Protein AF-A0A1C6YZA4-F1 (afdb_monomer_lite)

Foldseek 3Di:
DLLLLLLLQLLCCVQVVHDRLLALVVLVVQLVVLVVVVDPDVLNCVSVVSNVLLVVLVVVVVVCCVVDPDDQPDPLRQLLVLLVVLLVLLVVLLVVSVVCVVVVVRDPGDDPSCVVSSSSSNNSLCSQCPVNQCLPHPHGLHPNCLVVLVVLLVVLQVQLVPPVDDPVSSVVSVVSNVVSVVSVVSSCVSNVQLVVQCVPQNSCSCVVSSVVSVVSSVVSVVVVVVVVVVVVVVVVD

Organism: Hafnia alvei (NCBI:txid569)

Structure (mmCIF, N/CA/C/O backbone):
data_AF-A0A1C6YZA4-F1
#
_entry.id   AF-A0A1C6YZA4-F1
#
loop_
_atom_site.group_PDB
_atom_site.id
_atom_site.type_symbol
_atom_site.label_atom_id
_atom_site.label_alt_id
_atom_site.label_comp_id
_atom_site.label_asym_id
_atom_site.label_entity_id
_atom_site.label_seq_id
_atom_site.pdbx_PDB_ins_code
_atom_site.Cartn_x
_atom_site.Cartn_y
_atom_site.Cartn_z
_atom_site.occupancy
_atom_site.B_iso_or_equiv
_atom_site.auth_seq_id
_atom_site.auth_comp_id
_atom_site.auth_asym_id
_atom_site.auth_atom_id
_atom_site.pdbx_PDB_model_num
ATOM 1 N N . MET A 1 1 ? -9.331 -1.593 4.946 1.00 81.00 1 MET A N 1
ATOM 2 C CA . MET A 1 1 ? -7.935 -1.173 4.687 1.00 81.00 1 MET A CA 1
ATOM 3 C C . MET A 1 1 ? -7.051 -2.335 4.247 1.00 81.00 1 MET A C 1
ATOM 5 O O . MET A 1 1 ? -6.436 -2.213 3.202 1.00 81.00 1 MET A O 1
ATOM 9 N N . SER A 1 2 ? -7.030 -3.488 4.929 1.00 86.00 2 SER A N 1
ATOM 10 C CA . SER A 1 2 ? -6.160 -4.613 4.522 1.00 86.00 2 SER A CA 1
ATOM 11 C C . SER A 1 2 ? -6.430 -5.175 3.116 1.00 86.00 2 SER A C 1
ATOM 13 O O . SER A 1 2 ? -5.480 -5.526 2.428 1.00 86.00 2 SER A O 1
ATOM 15 N N . PHE A 1 3 ? -7.685 -5.171 2.645 1.00 90.94 3 PHE A N 1
ATOM 16 C CA . PHE A 1 3 ? -8.031 -5.487 1.246 1.00 90.94 3 PHE A CA 1
ATOM 17 C C . PHE A 1 3 ? -7.283 -4.608 0.234 1.00 90.94 3 PHE A C 1
ATOM 19 O O . PHE A 1 3 ? -6.730 -5.104 -0.743 1.00 90.94 3 PHE A O 1
ATOM 26 N N . ILE A 1 4 ? -7.236 -3.299 0.501 1.00 91.75 4 ILE A N 1
ATOM 27 C CA . ILE A 1 4 ? -6.569 -2.308 -0.351 1.00 91.75 4 ILE A CA 1
ATOM 28 C C . ILE A 1 4 ? -5.068 -2.587 -0.400 1.00 91.75 4 ILE A C 1
ATOM 30 O O . ILE A 1 4 ? -4.466 -2.602 -1.470 1.00 91.75 4 ILE A O 1
ATOM 34 N N . GLY A 1 5 ? -4.487 -2.869 0.765 1.00 90.06 5 GLY A N 1
ATOM 35 C CA . GLY A 1 5 ? -3.092 -3.253 0.874 1.00 90.06 5 GLY A CA 1
ATOM 36 C C . GLY A 1 5 ? -2.760 -4.545 0.123 1.00 90.06 5 GLY A C 1
ATOM 37 O O . GLY A 1 5 ? -1.783 -4.575 -0.613 1.00 90.06 5 GLY A O 1
ATOM 38 N N . GLY A 1 6 ? -3.597 -5.583 0.228 1.00 91.31 6 GLY A N 1
ATOM 39 C CA . GLY A 1 6 ? -3.410 -6.836 -0.514 1.00 91.31 6 GLY A CA 1
ATOM 40 C C . GLY A 1 6 ? -3.407 -6.642 -2.031 1.00 91.31 6 GLY A C 1
ATOM 41 O O . GLY A 1 6 ? -2.550 -7.194 -2.718 1.00 91.31 6 GLY A O 1
ATOM 42 N N . GLY A 1 7 ? -4.316 -5.809 -2.550 1.00 94.44 7 GLY A N 1
ATOM 43 C CA . GLY A 1 7 ? -4.357 -5.471 -3.976 1.00 94.44 7 GLY A CA 1
ATOM 44 C C . GLY A 1 7 ? -3.118 -4.705 -4.454 1.00 94.44 7 GLY A C 1
ATOM 45 O O . GLY A 1 7 ? -2.549 -5.034 -5.493 1.00 94.44 7 GLY A O 1
ATOM 46 N N . MET A 1 8 ? -2.647 -3.727 -3.677 1.00 94.12 8 MET A N 1
ATOM 47 C CA . MET A 1 8 ? -1.445 -2.961 -4.030 1.00 94.12 8 MET A CA 1
ATOM 48 C C . MET A 1 8 ? -0.169 -3.797 -3.998 1.00 94.12 8 MET A C 1
ATOM 50 O O . MET A 1 8 ? 0.660 -3.684 -4.901 1.00 94.12 8 MET A O 1
ATOM 54 N N . GLU A 1 9 ? -0.013 -4.653 -2.990 1.00 92.62 9 GLU A N 1
ATOM 55 C CA . GLU A 1 9 ? 1.170 -5.507 -2.855 1.00 92.62 9 GLU A CA 1
ATOM 56 C C . GLU A 1 9 ? 1.268 -6.503 -4.005 1.00 92.62 9 GLU A C 1
ATOM 58 O O . GLU A 1 9 ? 2.341 -6.662 -4.577 1.00 92.62 9 GLU A O 1
ATOM 63 N N . ILE A 1 10 ? 0.158 -7.142 -4.395 1.00 94.31 10 ILE A N 1
ATOM 64 C CA . ILE A 1 10 ? 0.208 -8.171 -5.439 1.00 94.31 10 ILE A CA 1
ATOM 65 C C . ILE A 1 10 ? 0.479 -7.584 -6.829 1.00 94.31 10 ILE A C 1
ATOM 67 O O . ILE A 1 10 ? 1.183 -8.199 -7.629 1.00 94.31 10 ILE A O 1
ATOM 71 N N . ILE A 1 11 ? -0.033 -6.382 -7.110 1.00 95.75 11 ILE A N 1
ATOM 72 C CA . ILE A 1 11 ? 0.232 -5.674 -8.369 1.00 95.75 11 ILE A CA 1
ATOM 73 C C . ILE A 1 11 ? 1.671 -5.194 -8.427 1.00 95.75 11 ILE A C 1
ATOM 75 O O . ILE A 1 11 ? 2.332 -5.379 -9.446 1.00 95.75 11 ILE A O 1
ATOM 79 N N . SER A 1 12 ? 2.181 -4.663 -7.318 1.00 93.81 12 SER A N 1
ATOM 80 C CA . SER A 1 12 ? 3.588 -4.277 -7.217 1.00 93.81 12 SER A CA 1
ATOM 81 C C . SER A 1 12 ? 4.501 -5.493 -7.353 1.00 93.81 12 SER A C 1
ATOM 83 O O . SER A 1 12 ? 5.452 -5.465 -8.123 1.00 93.81 12 SER A O 1
ATOM 85 N N . PHE A 1 13 ? 4.159 -6.613 -6.718 1.00 93.19 13 PHE A N 1
ATOM 86 C CA . PHE A 1 13 ? 4.917 -7.850 -6.858 1.00 93.19 13 PHE A CA 1
ATOM 87 C C . PHE A 1 13 ? 4.943 -8.353 -8.307 1.00 93.19 13 PHE A C 1
ATOM 89 O O . PHE A 1 13 ? 5.997 -8.750 -8.801 1.00 93.19 13 PHE A O 1
ATOM 96 N N . LYS A 1 14 ? 3.795 -8.323 -8.995 1.00 94.19 14 LYS A N 1
ATOM 97 C CA . LYS A 1 14 ? 3.672 -8.819 -10.371 1.00 94.19 14 LYS A CA 1
ATOM 98 C C . LYS A 1 14 ? 4.371 -7.925 -11.394 1.00 94.19 14 LYS A C 1
ATOM 100 O O . LYS A 1 14 ? 5.048 -8.454 -12.267 1.00 94.19 14 LYS A O 1
ATOM 105 N N . TYR A 1 15 ? 4.190 -6.609 -11.308 1.00 93.94 15 TYR A N 1
ATOM 106 C CA . TYR A 1 15 ? 4.602 -5.678 -12.366 1.00 93.94 15 TYR A CA 1
ATOM 107 C C . TYR A 1 15 ? 5.809 -4.806 -12.010 1.00 93.94 15 TYR A C 1
ATOM 109 O O . TYR A 1 15 ? 6.362 -4.159 -12.892 1.00 93.94 15 TYR A O 1
ATOM 117 N N . LEU A 1 16 ? 6.240 -4.783 -10.747 1.00 94.00 16 LEU A N 1
ATOM 118 C CA . LEU A 1 16 ? 7.400 -4.017 -10.279 1.00 94.00 16 LEU A CA 1
ATOM 119 C C . LEU A 1 16 ? 8.485 -4.962 -9.748 1.00 94.00 16 LEU A C 1
ATOM 121 O O . LEU A 1 16 ? 9.010 -4.775 -8.657 1.00 94.00 16 LEU A O 1
ATOM 125 N N . TYR A 1 17 ? 8.813 -6.003 -10.519 1.00 92.06 17 TYR A N 1
ATOM 126 C CA . TYR A 1 17 ? 9.985 -6.859 -10.281 1.00 92.06 17 TYR A CA 1
ATOM 127 C C . TYR A 1 17 ? 10.029 -7.473 -8.875 1.00 92.06 17 TYR A C 1
ATOM 129 O O . TYR A 1 17 ? 11.040 -7.405 -8.182 1.00 92.06 17 TYR A O 1
ATOM 137 N N . LYS A 1 18 ? 8.912 -8.064 -8.426 1.00 89.69 18 LYS A N 1
ATOM 138 C CA . LYS A 1 18 ? 8.774 -8.674 -7.089 1.00 89.69 18 LYS A CA 1
ATOM 139 C C . LYS A 1 18 ? 8.920 -7.679 -5.927 1.00 89.69 18 LYS A C 1
ATOM 141 O O . LYS A 1 18 ? 9.065 -8.099 -4.777 1.00 89.69 18 LYS A O 1
ATOM 146 N N . ALA A 1 19 ? 8.836 -6.371 -6.186 1.00 88.88 19 ALA A N 1
ATOM 147 C CA . ALA A 1 19 ? 8.824 -5.359 -5.140 1.00 88.88 19 ALA A CA 1
ATOM 148 C C . ALA A 1 19 ? 7.553 -5.461 -4.292 1.00 88.88 19 ALA A C 1
ATOM 150 O O . ALA A 1 19 ? 6.443 -5.158 -4.735 1.00 88.88 19 ALA A O 1
ATOM 151 N N . LEU A 1 20 ? 7.738 -5.836 -3.030 1.00 88.25 20 LEU A N 1
ATOM 152 C CA . LEU A 1 20 ? 6.700 -5.777 -2.006 1.00 88.25 20 LEU A CA 1
ATOM 153 C C . LEU A 1 20 ? 6.767 -4.417 -1.313 1.00 88.25 20 LEU A C 1
ATOM 155 O O . LEU A 1 20 ? 7.438 -4.254 -0.295 1.00 88.25 20 LEU A O 1
ATOM 159 N N . ILE A 1 21 ? 6.148 -3.405 -1.912 1.00 86.62 21 ILE A N 1
ATOM 160 C CA . ILE A 1 21 ? 6.316 -1.991 -1.538 1.00 86.62 21 ILE A CA 1
ATOM 161 C C . ILE A 1 21 ? 5.827 -1.630 -0.123 1.00 86.62 21 ILE A C 1
ATOM 163 O O . ILE A 1 21 ? 6.147 -0.551 0.363 1.00 86.62 21 ILE A O 1
ATOM 167 N N . GLY A 1 22 ? 5.094 -2.495 0.580 1.00 82.06 22 GLY A N 1
ATOM 168 C CA . GLY A 1 22 ? 4.811 -2.328 2.013 1.00 82.06 22 GLY A CA 1
ATOM 169 C C . GLY A 1 22 ? 5.587 -3.274 2.935 1.00 82.06 22 GLY A C 1
ATOM 170 O O . GLY A 1 22 ? 5.435 -3.162 4.154 1.00 82.06 22 GLY A O 1
ATOM 171 N N . TYR A 1 23 ? 6.456 -4.144 2.401 1.00 84.69 23 TYR A N 1
ATOM 172 C CA . TYR A 1 23 ? 7.292 -5.085 3.161 1.00 84.69 23 TYR A CA 1
ATOM 173 C C . TYR A 1 23 ? 8.790 -4.811 2.956 1.00 84.69 23 TYR A C 1
ATOM 175 O O . TYR A 1 23 ? 9.484 -5.462 2.171 1.00 84.69 23 TYR A O 1
ATOM 183 N N . MET A 1 24 ? 9.326 -3.853 3.718 1.00 86.88 24 MET A N 1
ATOM 184 C CA . MET A 1 24 ? 10.734 -3.438 3.605 1.00 86.88 24 MET A CA 1
ATOM 185 C C . MET A 1 24 ? 11.728 -4.569 3.895 1.00 86.88 24 MET A C 1
ATOM 187 O O . MET A 1 24 ? 12.751 -4.663 3.225 1.00 86.88 24 MET A O 1
ATOM 191 N N . THR A 1 25 ? 11.418 -5.475 4.827 1.00 84.69 25 THR A N 1
ATOM 192 C CA . THR A 1 25 ? 12.279 -6.630 5.135 1.00 84.69 25 THR A CA 1
ATOM 193 C C . THR A 1 25 ? 12.442 -7.566 3.938 1.00 84.69 25 THR A C 1
ATOM 195 O O . THR A 1 25 ? 13.547 -8.037 3.688 1.00 84.69 25 THR A O 1
ATOM 198 N N . SER A 1 26 ? 11.381 -7.809 3.164 1.00 86.12 26 SER A N 1
ATOM 199 C CA . SER A 1 26 ? 11.469 -8.638 1.957 1.00 86.12 26 SER A CA 1
ATOM 200 C C . SER A 1 26 ? 12.346 -7.978 0.895 1.00 86.12 26 SER A C 1
ATOM 202 O O . SER A 1 26 ? 13.224 -8.636 0.347 1.00 86.12 26 SER A O 1
ATOM 204 N N . ASN A 1 27 ? 12.181 -6.669 0.666 1.00 88.94 27 ASN A N 1
ATOM 205 C CA . ASN A 1 27 ? 13.069 -5.921 -0.232 1.00 88.94 27 ASN A CA 1
ATOM 206 C C . ASN A 1 27 ? 14.526 -5.954 0.252 1.00 88.94 27 ASN A C 1
ATOM 208 O O . ASN A 1 27 ? 15.437 -6.077 -0.557 1.00 88.94 27 ASN A O 1
ATOM 212 N N . MET A 1 28 ? 14.764 -5.914 1.564 1.00 88.88 28 MET A N 1
ATOM 213 C CA . MET A 1 28 ? 16.118 -6.004 2.114 1.00 88.88 28 MET A CA 1
ATOM 214 C C . MET A 1 28 ? 16.764 -7.351 1.791 1.00 88.88 28 MET A C 1
ATOM 216 O O . MET A 1 28 ? 17.903 -7.380 1.336 1.00 88.88 28 MET A O 1
ATOM 220 N N . ILE A 1 29 ? 16.032 -8.453 1.977 1.00 88.00 29 ILE A N 1
ATOM 221 C CA . ILE A 1 29 ? 16.523 -9.800 1.659 1.00 88.00 29 ILE A CA 1
ATOM 222 C C . ILE A 1 29 ? 16.799 -9.930 0.158 1.00 88.00 29 ILE A C 1
ATOM 224 O O . ILE A 1 29 ? 17.871 -10.404 -0.210 1.00 88.00 29 ILE A O 1
ATOM 228 N N . PHE A 1 30 ? 15.883 -9.470 -0.704 1.00 86.75 30 PHE A N 1
ATOM 229 C CA . PHE A 1 30 ? 16.104 -9.492 -2.153 1.00 86.75 30 PHE A CA 1
ATOM 230 C C . PHE A 1 30 ? 17.333 -8.671 -2.556 1.00 86.75 30 PHE A C 1
ATOM 232 O O . PHE A 1 30 ? 18.168 -9.169 -3.300 1.00 86.75 30 PHE A O 1
ATOM 239 N N . GLY A 1 31 ? 17.492 -7.462 -2.009 1.00 86.19 31 GLY A N 1
ATOM 240 C CA . GLY A 1 31 ? 18.648 -6.612 -2.291 1.00 86.19 31 GLY A CA 1
ATOM 241 C C . GLY A 1 31 ? 19.976 -7.218 -1.827 1.00 86.19 31 GLY A C 1
ATOM 242 O O . GLY A 1 31 ? 20.944 -7.208 -2.579 1.00 86.19 31 GLY A O 1
ATOM 243 N N . ILE A 1 32 ? 20.028 -7.796 -0.620 1.00 87.69 32 ILE A N 1
ATOM 244 C CA . ILE A 1 32 ? 21.237 -8.477 -0.124 1.00 87.69 32 ILE A CA 1
ATOM 245 C C . ILE A 1 32 ? 21.579 -9.676 -1.008 1.00 87.69 32 ILE A C 1
ATOM 247 O O . ILE A 1 32 ? 22.745 -9.848 -1.355 1.00 87.69 32 ILE A O 1
ATOM 251 N N . ASN A 1 33 ? 20.584 -10.482 -1.390 1.00 86.94 33 ASN A N 1
ATOM 252 C CA . ASN A 1 33 ? 20.815 -11.648 -2.237 1.00 86.94 33 ASN A CA 1
ATOM 253 C C . ASN A 1 33 ? 21.365 -11.246 -3.613 1.00 86.94 33 ASN A C 1
ATOM 255 O O . ASN A 1 33 ? 22.377 -11.792 -4.038 1.00 86.94 33 ASN A O 1
ATOM 259 N N . SER A 1 34 ? 20.770 -10.240 -4.263 1.00 85.75 34 SER A N 1
ATOM 260 C CA . SER A 1 34 ? 21.268 -9.742 -5.552 1.00 85.75 34 SER A CA 1
ATOM 261 C C . SER A 1 34 ? 22.695 -9.188 -5.468 1.00 85.75 34 SER A C 1
ATOM 263 O O . SER A 1 34 ? 23.485 -9.400 -6.380 1.00 85.75 34 SER A O 1
ATOM 265 N N . LEU A 1 35 ? 23.055 -8.507 -4.373 1.00 85.94 35 LEU A N 1
ATOM 266 C CA . LEU A 1 35 ? 24.425 -8.019 -4.168 1.00 85.94 35 LEU A CA 1
ATOM 267 C C . LEU A 1 35 ? 25.420 -9.157 -3.895 1.00 85.94 35 LEU A C 1
ATOM 269 O O . LEU A 1 35 ? 26.572 -9.078 -4.316 1.00 85.94 35 LEU A O 1
ATOM 273 N N . ALA A 1 36 ? 24.990 -10.210 -3.196 1.00 86.25 36 ALA A N 1
ATOM 274 C CA . ALA A 1 36 ? 25.826 -11.371 -2.898 1.00 86.25 36 ALA A CA 1
ATOM 275 C C . ALA A 1 36 ? 26.145 -12.209 -4.149 1.00 86.25 36 ALA A C 1
ATOM 277 O O . ALA A 1 36 ? 27.204 -12.829 -4.206 1.00 86.25 36 ALA A O 1
ATOM 278 N N . GLU A 1 37 ? 25.269 -12.193 -5.157 1.00 83.44 37 GLU A N 1
ATOM 279 C CA . GLU A 1 37 ? 25.478 -12.856 -6.453 1.00 83.44 37 GLU A CA 1
ATOM 280 C C . GLU A 1 37 ? 26.521 -12.142 -7.341 1.00 83.44 37 GLU A C 1
ATOM 282 O O . GLU A 1 37 ? 26.927 -12.681 -8.368 1.00 83.44 37 GLU A O 1
ATOM 287 N N . GLY A 1 38 ? 27.025 -10.972 -6.925 1.00 71.25 38 GLY A N 1
ATOM 288 C CA . GLY A 1 38 ? 28.151 -10.286 -7.568 1.00 71.25 38 GLY A CA 1
ATOM 289 C C . GLY A 1 38 ? 27.784 -9.424 -8.779 1.00 71.25 38 GLY A C 1
ATOM 290 O O . GLY A 1 38 ? 28.667 -8.789 -9.358 1.00 71.25 38 GLY A O 1
ATOM 291 N N . ASP A 1 39 ? 26.502 -9.345 -9.136 1.00 66.94 39 ASP A N 1
ATOM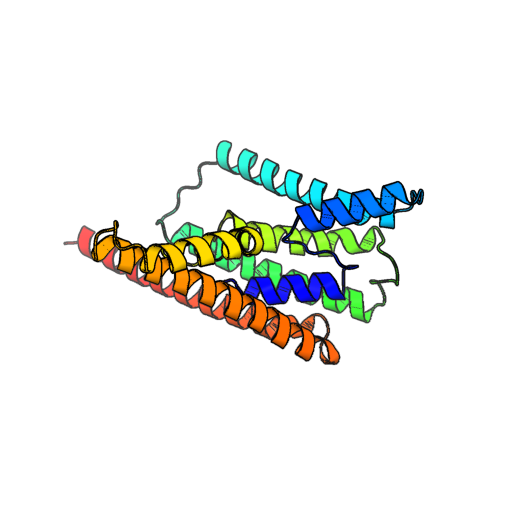 292 C CA . ASP A 1 39 ? 26.013 -8.403 -10.138 1.00 66.94 39 ASP A CA 1
ATOM 293 C C . ASP A 1 39 ? 25.848 -7.012 -9.510 1.00 66.94 39 ASP A C 1
ATOM 295 O O . ASP A 1 39 ? 25.128 -6.836 -8.530 1.00 66.94 39 ASP A O 1
ATOM 299 N N . PHE A 1 40 ? 26.483 -5.990 -10.090 1.00 79.75 40 PHE A N 1
ATOM 300 C CA . PHE A 1 40 ? 26.405 -4.589 -9.635 1.00 79.75 40 PHE A CA 1
ATOM 301 C C . PHE A 1 40 ? 25.602 -3.697 -10.596 1.00 79.75 40 PHE A C 1
ATOM 303 O O . PHE A 1 40 ? 25.856 -2.499 -10.726 1.00 79.75 40 PHE A O 1
ATOM 310 N N . ASN A 1 41 ? 24.634 -4.278 -11.303 1.00 81.19 41 ASN A N 1
ATOM 311 C CA . ASN A 1 41 ? 23.725 -3.535 -12.175 1.00 81.19 41 ASN A CA 1
ATOM 312 C C . ASN A 1 41 ? 22.586 -2.871 -11.363 1.00 81.19 41 ASN A C 1
ATOM 314 O O . ASN A 1 41 ? 22.443 -3.081 -10.157 1.00 81.19 41 ASN A O 1
ATOM 318 N N . PHE A 1 42 ? 21.754 -2.046 -12.012 1.00 84.44 42 PHE A N 1
ATOM 319 C CA . PHE A 1 42 ? 20.649 -1.355 -11.327 1.00 84.44 42 PHE A CA 1
ATOM 320 C C . PHE A 1 42 ? 19.671 -2.324 -10.643 1.00 84.44 42 PHE A C 1
ATOM 322 O O . PHE A 1 42 ? 19.147 -2.002 -9.578 1.00 84.44 42 PHE A O 1
ATOM 329 N N . SER A 1 43 ? 19.461 -3.518 -11.205 1.00 82.69 43 SER A N 1
ATOM 330 C CA . SER A 1 43 ? 18.592 -4.540 -10.614 1.00 82.69 43 SER A CA 1
ATOM 331 C C . SER A 1 43 ? 19.056 -4.969 -9.228 1.00 82.69 43 SER A C 1
ATOM 333 O O . SER A 1 43 ? 18.224 -5.166 -8.343 1.00 82.69 43 SER A O 1
ATOM 335 N N . SER A 1 44 ? 20.365 -5.012 -8.995 1.00 81.50 44 SER A N 1
ATOM 336 C CA . SER A 1 44 ? 20.925 -5.363 -7.689 1.00 81.50 44 SER A CA 1
ATOM 337 C C . SER A 1 44 ? 20.697 -4.296 -6.623 1.00 81.50 44 SER A C 1
ATOM 339 O O . SER A 1 44 ? 20.503 -4.608 -5.449 1.00 81.50 44 SER A O 1
ATOM 341 N N . PHE A 1 45 ? 20.653 -3.024 -7.024 1.00 88.88 45 PHE A N 1
ATOM 342 C CA . PHE A 1 45 ? 20.388 -1.910 -6.112 1.00 88.88 45 PHE A CA 1
ATOM 343 C C . PHE A 1 45 ? 18.907 -1.543 -6.007 1.00 88.88 45 PHE A C 1
ATOM 345 O O . PHE A 1 45 ? 18.527 -0.843 -5.069 1.00 88.88 45 PHE A O 1
ATOM 352 N N . TYR A 1 46 ? 18.064 -2.016 -6.925 1.00 92.62 46 TYR A N 1
ATOM 353 C CA . TYR A 1 46 ? 16.650 -1.656 -7.027 1.00 92.62 46 TYR A CA 1
ATOM 354 C C . TYR A 1 46 ? 15.896 -1.824 -5.700 1.00 92.62 46 TYR A C 1
ATOM 356 O O . TYR A 1 46 ? 15.305 -0.870 -5.187 1.00 92.62 46 TYR A O 1
ATOM 364 N N . HIS A 1 47 ? 15.975 -3.007 -5.086 1.00 92.81 47 HIS A N 1
ATOM 365 C CA . HIS A 1 47 ? 15.289 -3.268 -3.820 1.00 92.81 47 HIS A CA 1
ATOM 366 C C . HIS A 1 47 ? 15.889 -2.497 -2.636 1.00 92.81 47 HIS A C 1
ATOM 368 O O . HIS A 1 47 ? 15.161 -2.122 -1.717 1.00 92.81 47 HIS A O 1
ATOM 374 N N . ILE A 1 48 ? 17.191 -2.199 -2.659 1.00 91.69 48 ILE A N 1
ATOM 375 C CA . ILE A 1 48 ? 17.8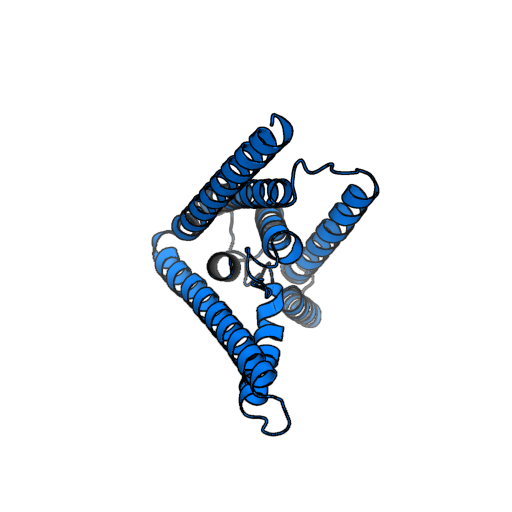24 -1.344 -1.645 1.00 91.69 48 ILE A CA 1
ATOM 376 C C . ILE A 1 48 ? 17.339 0.101 -1.789 1.00 91.69 48 ILE A C 1
ATOM 378 O O . ILE A 1 48 ? 17.006 0.748 -0.796 1.00 91.69 48 ILE A O 1
ATOM 382 N N . LEU A 1 49 ? 17.221 0.598 -3.020 1.00 92.88 49 LEU A N 1
ATOM 383 C CA . LEU A 1 49 ? 16.745 1.948 -3.300 1.00 92.88 49 LEU A CA 1
ATOM 384 C C . LEU A 1 49 ? 15.294 2.147 -2.841 1.00 92.88 49 LEU A C 1
ATOM 386 O O . LEU A 1 49 ? 14.973 3.201 -2.296 1.00 92.88 49 LEU A O 1
ATOM 390 N N . ILE A 1 50 ? 14.442 1.123 -2.970 1.00 94.31 50 ILE A N 1
ATOM 391 C CA . ILE A 1 50 ? 13.087 1.111 -2.390 1.00 94.31 50 ILE A CA 1
ATOM 392 C C . ILE A 1 50 ? 13.125 1.414 -0.887 1.00 94.31 50 ILE A C 1
ATOM 394 O O . ILE A 1 50 ? 12.374 2.264 -0.407 1.00 94.31 50 ILE A O 1
ATOM 398 N N . ILE A 1 51 ? 14.022 0.754 -0.150 1.00 92.69 51 ILE A N 1
ATOM 399 C CA . ILE A 1 51 ? 14.167 0.938 1.301 1.00 92.69 51 ILE A CA 1
ATOM 400 C C . ILE A 1 51 ? 14.676 2.344 1.610 1.00 92.69 51 ILE A C 1
ATOM 402 O O . ILE A 1 51 ? 14.157 3.000 2.511 1.00 92.69 51 ILE A O 1
ATOM 406 N N . VAL A 1 52 ? 15.664 2.832 0.856 1.00 94.00 52 VAL A N 1
ATOM 407 C CA . VAL A 1 52 ? 16.194 4.193 1.024 1.00 94.00 52 VAL A CA 1
ATOM 408 C C . VAL A 1 52 ? 15.088 5.228 0.827 1.00 94.00 52 VAL A C 1
ATOM 410 O O . VAL A 1 52 ? 14.897 6.080 1.692 1.00 94.00 52 VAL A O 1
ATOM 413 N N . ILE A 1 53 ? 14.304 5.122 -0.249 1.00 94.38 53 ILE A N 1
ATOM 414 C CA . ILE A 1 53 ? 13.170 6.021 -0.504 1.00 94.38 53 ILE A CA 1
ATOM 415 C C . ILE A 1 53 ? 12.151 5.932 0.631 1.00 94.38 53 ILE A C 1
ATOM 417 O O . ILE A 1 53 ? 11.692 6.960 1.125 1.00 94.38 53 ILE A O 1
ATOM 421 N N . TRP A 1 54 ? 11.834 4.726 1.100 1.00 92.88 54 TRP A N 1
ATOM 422 C CA . TRP A 1 54 ? 10.924 4.536 2.225 1.00 92.88 54 TRP A CA 1
ATOM 423 C C . TRP A 1 54 ? 11.402 5.231 3.508 1.00 92.88 54 TRP A C 1
ATOM 425 O O . TRP A 1 54 ? 10.621 5.912 4.179 1.00 92.88 54 TRP A O 1
ATOM 435 N N . MET A 1 55 ? 12.689 5.105 3.841 1.00 92.62 55 MET A N 1
ATOM 436 C CA . MET A 1 55 ? 13.288 5.791 4.990 1.00 92.62 55 MET A CA 1
ATOM 437 C C . MET A 1 55 ? 13.237 7.312 4.828 1.00 92.62 55 MET A C 1
ATOM 439 O O . MET A 1 55 ? 12.896 8.011 5.782 1.00 92.62 55 MET A O 1
ATOM 443 N N . LEU A 1 56 ? 13.515 7.824 3.625 1.00 94.81 56 LEU A N 1
ATOM 444 C CA . LEU A 1 56 ? 13.430 9.254 3.321 1.00 94.81 56 LEU A CA 1
ATOM 445 C C . LEU A 1 56 ? 11.998 9.784 3.454 1.00 94.81 56 LEU A C 1
ATOM 447 O O . LEU A 1 56 ? 11.809 10.863 4.013 1.00 94.81 56 LEU A O 1
ATOM 451 N N . LEU A 1 57 ? 10.988 9.024 3.016 1.00 93.00 57 LEU A N 1
ATOM 452 C CA . LEU A 1 57 ? 9.578 9.372 3.225 1.00 93.00 57 LEU A CA 1
ATOM 453 C C . LEU A 1 57 ? 9.242 9.455 4.720 1.00 93.00 57 LEU A C 1
ATOM 455 O O . LEU A 1 57 ? 8.632 10.430 5.162 1.00 93.00 57 LEU A O 1
ATOM 459 N N . GLY A 1 58 ? 9.683 8.469 5.508 1.00 89.94 58 GLY A N 1
ATOM 460 C CA . GLY A 1 58 ? 9.483 8.456 6.957 1.00 89.94 58 GLY A CA 1
ATOM 461 C C . GLY A 1 58 ? 10.152 9.634 7.669 1.00 89.94 58 GLY A C 1
ATOM 462 O O . GLY A 1 58 ? 9.506 10.325 8.459 1.00 89.94 58 GLY A O 1
ATOM 463 N N . ALA A 1 59 ? 11.424 9.895 7.361 1.00 90.81 59 ALA A N 1
ATOM 464 C CA . ALA A 1 59 ? 12.181 11.007 7.929 1.00 90.81 59 ALA A CA 1
ATOM 465 C C . ALA A 1 59 ? 11.597 12.365 7.511 1.00 90.81 59 ALA A C 1
ATOM 467 O O . ALA A 1 59 ? 11.378 13.232 8.357 1.00 90.81 59 ALA A O 1
ATOM 468 N N . GLY A 1 60 ? 11.285 12.532 6.223 1.00 91.25 60 GLY A N 1
ATOM 469 C CA . GLY A 1 60 ? 10.688 13.750 5.680 1.00 91.25 60 GLY A CA 1
ATOM 470 C C . GLY A 1 60 ? 9.343 14.071 6.325 1.00 91.25 60 GLY A C 1
ATOM 471 O O . GLY A 1 60 ? 9.128 15.205 6.753 1.00 91.25 60 GLY A O 1
ATOM 472 N N . HIS A 1 61 ? 8.469 13.071 6.481 1.00 89.75 61 HIS A N 1
ATOM 473 C CA . HIS A 1 61 ? 7.201 13.246 7.189 1.00 89.75 61 HIS A CA 1
ATOM 474 C C . HIS A 1 61 ? 7.414 13.713 8.636 1.00 89.75 61 HIS A C 1
ATOM 476 O O . HIS A 1 61 ? 6.778 14.683 9.047 1.00 89.75 61 HIS A O 1
ATOM 482 N N . GLN A 1 62 ? 8.338 13.100 9.386 1.00 85.75 62 GLN A N 1
ATOM 483 C CA . GLN A 1 62 ? 8.601 13.496 10.773 1.00 85.75 62 GLN A CA 1
ATOM 484 C C . GLN A 1 62 ? 9.173 14.918 10.877 1.00 85.75 62 GLN A C 1
ATOM 486 O O . GLN A 1 62 ? 8.770 15.682 11.753 1.00 85.75 62 GLN A O 1
ATOM 491 N N . ILE A 1 63 ? 10.081 15.298 9.974 1.00 89.38 63 ILE A N 1
ATOM 492 C CA . ILE A 1 63 ? 10.648 16.653 9.924 1.00 89.38 63 ILE A CA 1
ATOM 493 C C . ILE A 1 63 ? 9.544 17.684 9.663 1.00 89.38 63 ILE A C 1
ATOM 495 O O . ILE A 1 63 ? 9.482 18.707 10.346 1.00 89.38 63 ILE A O 1
ATOM 499 N N . ILE A 1 64 ? 8.651 17.409 8.707 1.00 87.69 64 ILE A N 1
ATOM 500 C CA . ILE A 1 64 ? 7.520 18.290 8.391 1.00 87.69 64 ILE A CA 1
ATOM 501 C C . ILE A 1 64 ? 6.567 18.380 9.585 1.00 87.69 64 ILE A C 1
ATOM 503 O O . ILE A 1 64 ? 6.204 19.487 9.974 1.00 87.69 64 ILE A O 1
ATOM 507 N N . ALA A 1 65 ? 6.207 17.252 10.199 1.00 84.06 65 ALA A N 1
ATOM 508 C CA . ALA A 1 65 ? 5.313 17.221 11.354 1.00 84.06 65 ALA A CA 1
ATOM 509 C C . ALA A 1 65 ? 5.879 17.992 12.560 1.00 84.06 65 ALA A C 1
ATOM 511 O O . ALA A 1 65 ? 5.135 18.678 13.252 1.00 84.06 65 ALA A O 1
ATOM 512 N N . ASN A 1 66 ? 7.196 17.934 12.782 1.00 83.31 66 ASN A N 1
ATOM 513 C CA . ASN A 1 66 ? 7.856 18.679 13.857 1.00 83.31 66 ASN A CA 1
ATOM 514 C C . ASN A 1 66 ? 7.936 20.188 13.570 1.00 83.31 66 ASN A C 1
ATOM 516 O O . ASN A 1 66 ? 7.917 20.994 14.497 1.00 83.31 66 ASN A O 1
ATOM 520 N N . LYS A 1 67 ? 8.070 20.580 12.295 1.00 88.31 67 LYS A N 1
ATOM 521 C CA . LYS A 1 67 ? 8.216 21.986 11.886 1.00 88.31 67 LYS A CA 1
ATOM 522 C C . LYS A 1 67 ? 6.874 22.700 11.722 1.00 88.31 67 LYS A C 1
ATOM 524 O O . LYS A 1 67 ? 6.796 23.908 11.936 1.00 88.31 67 LYS A O 1
ATOM 529 N N . TYR A 1 68 ? 5.832 21.975 11.325 1.00 82.25 68 TYR A N 1
ATOM 530 C CA . TYR A 1 68 ? 4.523 22.533 11.009 1.00 82.25 68 TYR A CA 1
ATOM 531 C C . TYR A 1 68 ? 3.447 21.953 11.928 1.00 82.25 68 TYR A C 1
ATOM 533 O O . TYR A 1 68 ? 3.079 20.786 11.823 1.00 82.25 68 TYR A O 1
ATOM 541 N N . ASN A 1 69 ? 2.866 22.806 12.775 1.00 70.81 69 ASN A N 1
ATOM 542 C CA . ASN A 1 69 ? 1.711 22.432 13.586 1.00 70.81 69 ASN A CA 1
ATOM 543 C C . ASN A 1 69 ? 0.444 22.383 12.722 1.00 70.81 69 ASN A C 1
ATOM 545 O O . ASN A 1 69 ? -0.171 23.412 12.418 1.00 70.81 69 ASN A O 1
ATOM 549 N N . PHE A 1 70 ? 0.027 21.175 12.340 1.00 71.12 70 PHE A N 1
ATOM 550 C CA . PHE A 1 70 ? -1.267 20.963 11.702 1.00 71.12 70 PHE A CA 1
ATOM 551 C C . PHE A 1 70 ? -2.396 21.067 12.735 1.00 71.12 70 PHE A C 1
ATOM 553 O O . PHE A 1 70 ? -2.600 20.177 13.560 1.00 71.12 70 PHE A O 1
ATOM 560 N N . HIS A 1 71 ? -3.171 22.148 12.664 1.00 68.00 71 HIS A N 1
ATOM 561 C CA . HIS A 1 71 ? -4.334 22.354 13.523 1.00 68.00 71 HIS A CA 1
ATOM 562 C C . HIS A 1 71 ? -5.559 21.667 12.911 1.00 68.00 71 HIS A C 1
ATOM 564 O O . HIS A 1 71 ? -6.320 22.252 12.133 1.00 68.00 71 HIS A O 1
ATOM 570 N N . ALA A 1 72 ? -5.742 20.387 13.229 1.00 64.38 72 ALA A N 1
ATOM 571 C CA . ALA A 1 72 ? -6.899 19.638 12.764 1.00 64.38 72 ALA A CA 1
ATOM 572 C C . ALA A 1 72 ? -8.195 20.225 13.352 1.00 64.38 72 ALA A C 1
ATOM 574 O O . ALA A 1 72 ? -8.364 20.292 14.564 1.00 64.38 72 ALA A O 1
ATOM 575 N N . LYS A 1 73 ? -9.162 20.574 12.491 1.00 66.06 73 LYS A N 1
ATOM 576 C CA . LYS A 1 73 ? -10.499 21.041 12.911 1.00 66.06 73 LYS A CA 1
ATOM 577 C C . LYS A 1 73 ? -11.282 20.001 13.733 1.00 66.06 73 LYS A C 1
ATOM 579 O O . LYS A 1 73 ? -12.250 20.350 14.393 1.00 66.06 73 LYS A O 1
ATOM 584 N N . SER A 1 74 ? -10.904 18.722 13.645 1.00 65.81 74 SER A N 1
ATOM 585 C CA . SER A 1 74 ? -11.378 17.620 14.496 1.00 65.81 74 SER A CA 1
ATOM 586 C C . SER A 1 74 ? -10.448 16.409 14.347 1.00 65.81 74 SER A C 1
ATOM 588 O O . SER A 1 74 ? -9.729 16.319 13.348 1.00 65.81 74 SER A O 1
ATOM 590 N N . ALA A 1 75 ? -10.532 15.435 15.258 1.00 66.69 75 ALA A N 1
ATOM 591 C CA . ALA A 1 75 ? -9.804 14.164 15.145 1.00 66.69 75 ALA A CA 1
ATOM 592 C C . ALA A 1 75 ? -10.083 13.424 13.815 1.00 66.69 75 ALA A C 1
ATOM 594 O O . ALA A 1 75 ? -9.184 12.820 13.237 1.00 66.69 75 ALA A O 1
ATOM 595 N N . MET A 1 76 ? -11.302 13.546 13.272 1.00 76.12 76 MET A N 1
ATOM 596 C CA . MET A 1 76 ? -11.692 12.931 11.994 1.00 76.12 76 MET A CA 1
ATOM 597 C C . MET A 1 76 ? -11.209 13.706 10.762 1.00 76.12 76 MET A C 1
ATOM 599 O O . MET A 1 76 ? -11.126 13.138 9.678 1.00 76.12 76 MET A O 1
ATOM 603 N N . HIS A 1 77 ? -10.871 14.991 10.904 1.00 79.38 77 HIS A N 1
ATOM 604 C CA . HIS A 1 77 ? -10.479 15.837 9.773 1.00 79.38 77 HIS A CA 1
ATOM 605 C C . HIS A 1 77 ? -9.131 15.404 9.183 1.00 79.38 77 HIS A C 1
ATOM 607 O O . HIS A 1 77 ? -9.013 15.251 7.971 1.00 79.38 77 HIS A O 1
ATOM 613 N N . GLY A 1 78 ? -8.134 15.145 10.037 1.00 82.62 78 GLY A N 1
ATOM 614 C CA . GLY A 1 78 ? -6.832 14.637 9.588 1.00 82.62 78 GLY A CA 1
ATOM 615 C C . GLY A 1 78 ? -6.948 13.262 8.925 1.00 82.62 78 GLY A C 1
ATOM 616 O O . GLY A 1 78 ? -6.354 13.023 7.876 1.00 82.62 78 GLY A O 1
ATOM 617 N N . TYR A 1 79 ? -7.793 12.391 9.483 1.00 85.88 79 TYR A N 1
ATOM 618 C CA . TYR A 1 79 ? -8.071 11.073 8.918 1.00 85.88 79 TYR A CA 1
ATOM 619 C C . TYR A 1 79 ? -8.746 11.156 7.537 1.00 85.88 79 TYR A C 1
ATOM 621 O O . TYR A 1 79 ? -8.322 10.483 6.599 1.00 85.88 79 TYR A O 1
ATOM 629 N N . ALA A 1 80 ? -9.745 12.031 7.375 1.00 88.25 80 ALA A N 1
ATOM 630 C CA . ALA A 1 80 ? -10.424 12.257 6.098 1.00 88.25 80 ALA A CA 1
ATOM 631 C C . ALA A 1 80 ? -9.471 12.785 5.011 1.00 88.25 80 ALA A C 1
ATOM 633 O O . ALA A 1 80 ? -9.527 12.339 3.861 1.00 88.25 80 ALA A O 1
ATOM 634 N N . I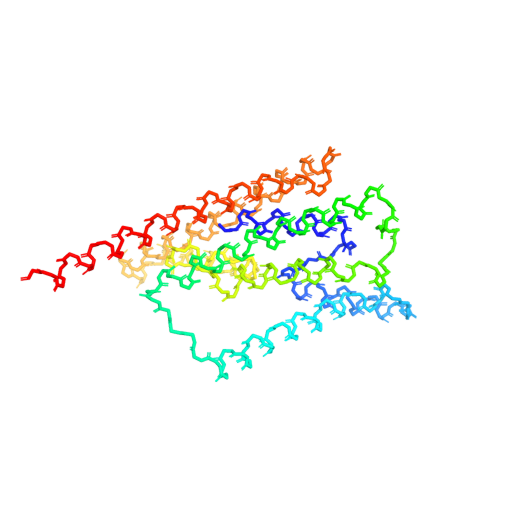LE A 1 81 ? -8.558 13.692 5.377 1.00 89.81 81 ILE A N 1
ATOM 635 C CA . ILE A 1 81 ? -7.516 14.192 4.472 1.00 89.81 81 ILE A CA 1
ATOM 636 C C . ILE A 1 81 ? -6.586 13.053 4.056 1.00 89.81 81 ILE A C 1
ATOM 638 O O . ILE A 1 81 ? -6.391 12.852 2.862 1.00 89.81 81 ILE A O 1
ATOM 642 N N . ALA A 1 82 ? -6.072 12.258 4.999 1.00 90.06 82 ALA A N 1
ATOM 643 C CA . ALA A 1 82 ? -5.187 11.134 4.684 1.00 90.06 82 ALA A CA 1
ATOM 644 C C . ALA A 1 82 ? -5.847 10.110 3.741 1.00 90.06 82 ALA A C 1
ATOM 646 O O . ALA A 1 82 ? -5.208 9.626 2.801 1.00 90.06 82 ALA A O 1
ATOM 647 N N . MET A 1 83 ? -7.135 9.818 3.954 1.00 92.00 83 MET A N 1
ATOM 648 C CA . MET A 1 83 ? -7.942 8.964 3.074 1.00 92.00 83 MET A CA 1
ATOM 649 C C . MET A 1 83 ? -8.067 9.565 1.669 1.00 92.00 83 MET A C 1
ATOM 651 O O . MET A 1 83 ? -7.804 8.877 0.687 1.00 92.00 83 MET A O 1
ATOM 655 N N . THR A 1 84 ? -8.376 10.861 1.572 1.00 94.62 84 THR A N 1
ATOM 656 C CA . THR A 1 84 ? -8.486 11.591 0.294 1.00 94.62 84 THR A CA 1
ATOM 657 C C . THR A 1 84 ? -7.165 11.587 -0.473 1.00 94.62 84 THR A C 1
ATOM 659 O O . THR A 1 84 ? -7.131 11.237 -1.653 1.00 94.62 84 THR A O 1
ATOM 662 N N . THR A 1 85 ? -6.063 11.901 0.209 1.00 94.56 85 THR A N 1
ATOM 663 C CA . THR A 1 85 ? -4.714 11.866 -0.362 1.00 94.56 85 THR A CA 1
ATOM 664 C C . THR A 1 85 ? -4.353 10.457 -0.831 1.00 94.56 85 THR A C 1
ATOM 666 O O . THR A 1 85 ? -3.857 10.297 -1.942 1.00 94.56 85 THR A O 1
ATOM 669 N N . SER A 1 86 ? -4.674 9.421 -0.046 1.00 94.56 86 SER A N 1
ATOM 670 C CA . SER A 1 86 ? -4.478 8.025 -0.465 1.00 94.56 86 SER A CA 1
ATOM 671 C C . SER A 1 86 ? -5.273 7.688 -1.725 1.00 94.56 86 SER A C 1
ATOM 673 O O . SER A 1 86 ? -4.736 7.052 -2.626 1.00 94.56 86 SER A O 1
ATOM 675 N N . THR A 1 87 ? -6.537 8.117 -1.813 1.00 96.44 87 THR A N 1
ATOM 676 C CA . THR A 1 87 ? -7.383 7.899 -2.997 1.00 96.44 87 THR A CA 1
ATOM 677 C C . THR A 1 87 ? -6.768 8.533 -4.243 1.00 96.44 87 THR A C 1
ATOM 679 O O . THR A 1 87 ? -6.694 7.886 -5.285 1.00 96.44 87 THR A O 1
ATOM 682 N N . PHE A 1 88 ? -6.288 9.773 -4.128 1.00 97.38 88 PHE A N 1
ATOM 683 C CA . PHE A 1 88 ? -5.637 10.478 -5.231 1.00 97.38 88 PHE A CA 1
ATOM 684 C C . PHE A 1 88 ? -4.331 9.800 -5.668 1.00 97.38 88 PHE A C 1
ATOM 686 O O . PHE A 1 88 ? -4.132 9.558 -6.856 1.00 97.38 88 PHE A O 1
ATOM 693 N N . ILE A 1 89 ? -3.464 9.438 -4.718 1.00 97.31 89 ILE A N 1
ATOM 694 C CA . ILE A 1 89 ? -2.187 8.771 -5.015 1.00 97.31 89 ILE A CA 1
ATOM 695 C C . ILE A 1 89 ? -2.421 7.402 -5.659 1.00 97.31 89 ILE A C 1
ATOM 697 O O . ILE A 1 89 ? -1.727 7.058 -6.611 1.00 97.31 89 ILE A O 1
ATOM 701 N N . LEU A 1 90 ? -3.413 6.640 -5.188 1.00 97.56 90 LEU A N 1
ATOM 702 C CA . LEU A 1 90 ? -3.779 5.368 -5.808 1.00 97.56 90 LEU A CA 1
ATOM 703 C C . LEU A 1 90 ? -4.214 5.564 -7.262 1.00 97.56 90 LEU A C 1
ATOM 705 O O . LEU A 1 90 ? -3.769 4.823 -8.129 1.00 97.56 90 LEU A O 1
ATOM 709 N N . LEU A 1 91 ? -5.037 6.577 -7.546 1.00 97.94 91 LEU A N 1
ATOM 710 C CA . LEU A 1 91 ? -5.435 6.877 -8.920 1.00 97.94 91 LEU A CA 1
ATOM 711 C C . LEU A 1 91 ? -4.223 7.222 -9.794 1.00 97.94 91 LEU A C 1
ATOM 713 O O . LEU A 1 91 ? -4.111 6.699 -10.899 1.00 97.94 91 LEU A O 1
ATOM 717 N N . LEU A 1 92 ? -3.293 8.044 -9.296 1.00 97.88 92 LEU A N 1
ATOM 718 C CA . LEU A 1 92 ? -2.049 8.342 -10.013 1.00 97.88 92 LEU A CA 1
ATOM 719 C C . LEU A 1 92 ? -1.221 7.082 -10.278 1.00 97.88 92 LEU A C 1
ATOM 721 O O . LEU A 1 92 ? -0.726 6.909 -11.387 1.00 97.88 92 LEU A O 1
ATOM 725 N N . PHE A 1 93 ? -1.095 6.196 -9.288 1.00 97.88 93 PHE A N 1
ATOM 726 C CA . PHE A 1 93 ? -0.384 4.929 -9.439 1.00 97.88 93 PHE A CA 1
ATOM 727 C C . PHE A 1 93 ? -0.999 4.061 -10.542 1.00 97.88 93 PHE A C 1
ATOM 729 O O . PHE A 1 93 ? -0.272 3.526 -11.373 1.00 97.88 93 PHE A O 1
ATOM 736 N N . ILE A 1 94 ? -2.332 3.967 -10.583 1.00 98.19 94 ILE A N 1
ATOM 737 C CA . ILE A 1 94 ? -3.061 3.219 -11.617 1.00 98.19 94 ILE A CA 1
ATOM 738 C C . ILE A 1 94 ? -2.800 3.825 -12.995 1.00 98.19 94 ILE A C 1
ATOM 740 O O . ILE A 1 94 ? -2.365 3.119 -13.899 1.00 98.19 94 ILE A O 1
ATOM 744 N N . LEU A 1 95 ? -3.019 5.134 -13.146 1.00 97.75 95 LEU A N 1
ATOM 745 C CA . LEU A 1 95 ? -2.903 5.815 -14.437 1.00 97.75 95 LEU A CA 1
ATOM 746 C C . LEU A 1 95 ? -1.472 5.775 -14.984 1.00 97.75 95 LEU A C 1
ATOM 748 O O . LEU A 1 95 ? -1.271 5.459 -16.156 1.00 97.75 95 LEU A O 1
ATOM 752 N N . ILE A 1 96 ? -0.475 6.063 -14.143 1.00 97.19 96 ILE A N 1
ATOM 753 C CA . ILE A 1 96 ? 0.938 6.047 -14.543 1.00 97.19 96 ILE A CA 1
ATOM 754 C C . ILE A 1 96 ? 1.396 4.612 -14.798 1.00 97.19 96 ILE A C 1
ATOM 756 O O . ILE A 1 96 ? 2.049 4.364 -15.807 1.00 97.19 96 ILE A O 1
ATOM 760 N N . GLY A 1 97 ? 1.030 3.662 -13.935 1.00 97.06 97 GLY A N 1
ATOM 761 C CA . GLY A 1 97 ? 1.377 2.253 -14.115 1.00 97.06 97 GLY A CA 1
ATOM 762 C C . GLY A 1 97 ? 0.807 1.679 -15.406 1.00 97.06 97 GLY A C 1
ATOM 763 O O . GLY A 1 97 ? 1.537 1.065 -16.181 1.00 97.06 97 GLY A O 1
ATOM 764 N N . GLN A 1 98 ? -0.462 1.967 -15.700 1.00 97.00 98 GLN A N 1
ATOM 765 C CA . GLN A 1 98 ? -1.097 1.532 -16.940 1.00 97.00 98 GLN A CA 1
ATOM 766 C C . GLN A 1 98 ? -0.489 2.213 -18.169 1.00 97.00 98 GLN A C 1
ATOM 768 O O . GLN A 1 98 ? -0.273 1.560 -19.189 1.00 97.00 98 GLN A O 1
ATOM 773 N N . TYR A 1 99 ? -0.174 3.508 -18.079 1.00 96.62 99 TYR A N 1
ATOM 774 C CA . TYR A 1 99 ? 0.533 4.217 -19.143 1.00 96.62 99 TYR A CA 1
ATOM 775 C C . TYR A 1 99 ? 1.901 3.586 -19.426 1.00 96.62 99 TYR A C 1
ATOM 777 O O . TYR A 1 99 ? 2.204 3.293 -20.581 1.00 96.62 99 TYR A O 1
ATOM 785 N N . MET A 1 100 ? 2.696 3.339 -18.381 1.00 96.06 100 MET A N 1
ATOM 786 C CA . MET A 1 100 ? 4.015 2.719 -18.498 1.00 96.06 100 MET A CA 1
ATOM 787 C C . MET A 1 100 ? 3.937 1.306 -19.071 1.00 96.06 100 MET A C 1
ATOM 789 O O . MET A 1 100 ? 4.764 0.950 -19.904 1.00 96.06 100 MET A O 1
ATOM 793 N N . PHE A 1 101 ? 2.931 0.528 -18.667 1.00 94.69 101 PHE A N 1
ATOM 794 C CA . PHE A 1 101 ? 2.700 -0.807 -19.205 1.00 94.69 101 PHE A CA 1
ATOM 795 C C . PHE A 1 101 ? 2.370 -0.768 -20.705 1.00 94.69 101 PHE A C 1
ATOM 797 O O . PHE A 1 101 ? 2.968 -1.497 -21.482 1.00 94.69 101 PHE A O 1
ATOM 804 N N . ARG A 1 102 ? 1.452 0.110 -21.136 1.00 94.81 102 ARG A N 1
ATOM 805 C CA . ARG A 1 102 ? 1.007 0.191 -22.544 1.00 94.81 102 ARG A CA 1
ATOM 806 C C . ARG A 1 102 ? 2.062 0.718 -23.521 1.00 94.81 102 ARG A C 1
ATOM 808 O O . ARG A 1 102 ? 1.879 0.557 -24.720 1.00 94.81 102 ARG A O 1
ATOM 815 N N . HIS A 1 103 ? 3.100 1.381 -23.022 1.00 93.75 103 HIS A N 1
ATOM 816 C CA . HIS A 1 103 ? 4.188 1.941 -23.830 1.00 93.75 103 HIS A CA 1
ATOM 817 C C . HIS A 1 103 ? 5.511 1.190 -23.622 1.00 93.75 103 HIS A C 1
ATOM 819 O O . HIS A 1 103 ? 6.570 1.757 -23.884 1.00 93.75 103 HIS A O 1
ATOM 825 N N . ASP A 1 104 ? 5.461 -0.038 -23.091 1.00 90.44 104 ASP A N 1
ATOM 826 C CA . ASP A 1 104 ? 6.629 -0.906 -22.882 1.00 90.44 104 ASP A CA 1
ATOM 827 C C . ASP A 1 104 ? 7.754 -0.250 -22.053 1.00 90.44 104 ASP A C 1
ATOM 829 O O . ASP A 1 104 ? 8.940 -0.536 -22.208 1.00 90.44 104 ASP A O 1
ATOM 833 N N . LEU A 1 105 ? 7.384 0.641 -21.125 1.00 91.31 105 LEU A N 1
ATOM 834 C CA . LEU A 1 105 ? 8.325 1.300 -20.209 1.00 91.31 105 LEU A CA 1
ATOM 835 C C . LEU A 1 105 ? 8.668 0.423 -18.994 1.00 91.31 105 LEU A C 1
ATOM 837 O O . LEU A 1 105 ? 9.570 0.758 -18.223 1.00 91.31 105 LEU A O 1
ATOM 841 N N . LEU A 1 106 ? 7.943 -0.684 -18.813 1.00 89.50 106 LEU A N 1
ATOM 842 C CA . LEU A 1 106 ? 8.224 -1.738 -17.840 1.00 89.50 106 LEU A CA 1
ATOM 843 C C . LEU A 1 106 ? 8.949 -2.880 -18.564 1.00 89.50 106 LEU A C 1
ATOM 845 O O . LEU A 1 106 ? 8.318 -3.832 -19.009 1.00 89.50 106 LEU A O 1
ATOM 849 N N . ALA A 1 107 ? 10.264 -2.727 -18.734 1.00 81.19 107 ALA A N 1
ATOM 850 C CA . ALA A 1 107 ? 11.128 -3.724 -19.366 1.00 81.19 107 ALA A CA 1
ATOM 851 C C . ALA A 1 107 ? 11.194 -5.042 -18.560 1.00 81.19 107 ALA A C 1
ATOM 853 O O . ALA A 1 107 ? 10.636 -5.153 -17.474 1.00 81.19 107 ALA A O 1
ATOM 854 N N . ASP A 1 108 ? 11.941 -6.035 -19.046 1.00 84.00 108 ASP A N 1
ATOM 855 C CA . ASP A 1 108 ? 12.124 -7.317 -18.337 1.00 84.00 108 ASP A CA 1
ATOM 856 C C . ASP A 1 108 ? 12.950 -7.191 -17.042 1.00 84.00 108 ASP A C 1
ATOM 858 O O . ASP A 1 108 ? 12.942 -8.080 -16.190 1.00 84.00 108 ASP A O 1
ATOM 862 N N . SER A 1 109 ? 13.663 -6.073 -16.876 1.00 86.75 109 SER A N 1
ATOM 863 C CA . SER A 1 109 ? 14.480 -5.764 -15.702 1.00 86.75 109 SER A CA 1
ATOM 864 C C . SER A 1 109 ? 14.220 -4.336 -15.214 1.00 86.75 109 SER A C 1
ATOM 866 O O . SER A 1 109 ? 13.891 -3.456 -16.018 1.00 86.75 109 SER A O 1
ATOM 868 N N . PRO A 1 110 ? 14.352 -4.076 -13.900 1.00 89.44 110 PRO A N 1
ATOM 869 C CA . PRO A 1 110 ? 14.142 -2.742 -13.365 1.00 89.44 110 PRO A CA 1
ATOM 870 C C . PRO A 1 110 ? 15.151 -1.766 -13.971 1.00 89.44 110 PRO A C 1
ATOM 872 O O . PRO A 1 110 ? 16.344 -2.045 -14.083 1.00 89.44 110 PRO A O 1
ATOM 875 N N . THR A 1 111 ? 14.666 -0.579 -14.312 1.00 90.00 111 THR A N 1
ATOM 876 C CA . THR A 1 111 ? 15.486 0.554 -14.744 1.00 90.00 111 THR A CA 1
ATOM 877 C C . THR A 1 111 ? 15.079 1.797 -13.963 1.00 90.00 111 THR A C 1
ATOM 879 O O . THR A 1 111 ? 14.044 1.819 -13.294 1.00 90.00 111 THR A O 1
ATOM 882 N N . LEU A 1 112 ? 15.868 2.869 -14.047 1.00 89.06 112 LEU A N 1
ATOM 883 C CA . LEU A 1 112 ? 15.586 4.102 -13.310 1.00 89.06 112 LEU A CA 1
ATOM 884 C C . LEU A 1 112 ? 14.202 4.702 -13.642 1.00 89.06 112 LEU A C 1
ATOM 886 O O . LEU A 1 112 ? 13.608 5.369 -12.795 1.00 89.06 112 LEU A O 1
ATOM 890 N N . SER A 1 113 ? 13.657 4.426 -14.833 1.00 89.50 113 SER A N 1
ATOM 891 C CA . SER A 1 113 ? 12.347 4.927 -15.272 1.00 89.50 113 SER A CA 1
ATOM 892 C C . SER A 1 113 ? 11.180 4.423 -14.415 1.00 89.50 113 SER A C 1
ATOM 894 O O . SER A 1 113 ? 10.151 5.093 -14.357 1.00 89.50 113 SER A O 1
ATOM 896 N N . VAL A 1 114 ? 11.329 3.290 -13.714 1.00 92.56 114 VAL A N 1
ATOM 897 C CA . VAL A 1 114 ? 10.277 2.733 -12.843 1.00 92.56 114 VAL A CA 1
ATOM 898 C C . VAL A 1 114 ? 10.223 3.393 -11.466 1.00 92.56 114 VAL A C 1
ATOM 900 O O . VAL A 1 114 ? 9.216 3.299 -10.761 1.00 92.56 114 VAL A O 1
ATOM 903 N N . MET A 1 115 ? 11.280 4.105 -11.071 1.00 93.56 115 MET A N 1
ATOM 904 C CA . MET A 1 115 ? 11.393 4.668 -9.725 1.00 93.56 115 MET A CA 1
ATOM 905 C C . MET A 1 115 ? 10.312 5.692 -9.364 1.00 93.56 115 MET A C 1
ATOM 907 O O . MET A 1 115 ? 9.847 5.651 -8.222 1.00 93.56 115 MET A O 1
ATOM 911 N N . PRO A 1 116 ? 9.844 6.573 -10.269 1.00 94.12 116 PRO A N 1
ATOM 912 C CA . PRO A 1 116 ? 8.706 7.442 -9.981 1.00 94.12 116 PRO A CA 1
ATOM 913 C C . PRO A 1 116 ? 7.441 6.656 -9.609 1.00 94.12 116 PRO A C 1
ATOM 915 O O . PRO A 1 116 ? 6.822 6.949 -8.587 1.00 94.12 116 PRO A O 1
ATOM 918 N N . LEU A 1 117 ? 7.095 5.612 -10.372 1.00 96.31 117 LEU A N 1
ATOM 919 C CA . LEU A 1 117 ? 5.923 4.770 -10.104 1.00 96.31 117 LEU A CA 1
ATOM 920 C C . LEU A 1 117 ? 6.054 4.033 -8.765 1.00 96.31 117 LEU A C 1
ATOM 922 O O . LEU A 1 117 ? 5.129 4.042 -7.951 1.00 96.31 117 LEU A O 1
ATOM 926 N N . VAL A 1 118 ? 7.231 3.463 -8.501 1.00 95.38 118 VAL A N 1
ATOM 927 C CA . VAL A 1 118 ? 7.557 2.821 -7.220 1.00 95.38 118 VAL A CA 1
ATOM 928 C C . VAL A 1 118 ? 7.429 3.815 -6.065 1.00 95.38 118 VAL A C 1
ATOM 930 O O . VAL A 1 118 ? 6.817 3.492 -5.054 1.00 95.38 118 VAL A O 1
ATOM 933 N N . THR A 1 119 ? 7.931 5.041 -6.216 1.00 96.12 119 THR A N 1
ATOM 934 C CA . THR A 1 119 ? 7.859 6.090 -5.183 1.00 96.12 119 THR A CA 1
ATOM 935 C C . THR A 1 119 ? 6.416 6.477 -4.864 1.00 96.12 119 THR A C 1
ATOM 937 O O . THR A 1 119 ? 6.068 6.633 -3.694 1.00 96.12 119 THR A O 1
ATOM 940 N N . ILE A 1 120 ? 5.554 6.577 -5.881 1.00 96.56 120 ILE A N 1
ATOM 941 C CA . ILE A 1 120 ? 4.113 6.812 -5.699 1.00 96.56 120 ILE A CA 1
ATOM 942 C C . ILE A 1 120 ? 3.483 5.654 -4.913 1.00 96.56 120 ILE A C 1
ATOM 944 O O . ILE A 1 120 ? 2.751 5.893 -3.949 1.00 96.56 120 ILE A O 1
ATOM 948 N N . GLY A 1 121 ? 3.810 4.408 -5.271 1.00 95.44 121 GLY A N 1
ATOM 949 C CA . GLY A 1 121 ? 3.367 3.220 -4.538 1.00 95.44 121 GLY A CA 1
ATOM 950 C C . GLY A 1 121 ? 3.841 3.216 -3.079 1.00 95.44 121 GLY A C 1
ATOM 951 O O . GLY A 1 121 ? 3.050 2.968 -2.169 1.00 95.44 121 GLY A O 1
ATOM 952 N N . LEU A 1 122 ? 5.107 3.562 -2.831 1.00 95.12 122 LEU A N 1
ATOM 953 C CA . LEU A 1 122 ? 5.677 3.667 -1.486 1.00 95.12 122 LEU A CA 1
ATOM 954 C C . LEU A 1 122 ? 4.972 4.745 -0.662 1.00 95.12 122 LEU A C 1
ATOM 956 O O . LEU A 1 122 ? 4.591 4.492 0.477 1.00 95.12 122 LEU A O 1
ATOM 960 N N . LEU A 1 123 ? 4.726 5.924 -1.234 1.00 95.12 123 LEU A N 1
ATOM 961 C CA . LEU A 1 123 ? 3.989 6.984 -0.550 1.00 95.12 123 LEU A CA 1
ATOM 962 C C . LEU A 1 123 ? 2.567 6.534 -0.191 1.00 95.12 123 LEU A C 1
ATOM 964 O O . LEU A 1 123 ? 2.113 6.761 0.932 1.00 95.12 123 LEU A O 1
ATOM 968 N N . PHE A 1 124 ? 1.880 5.851 -1.109 1.00 94.69 124 PHE A N 1
ATOM 969 C CA . PHE A 1 124 ? 0.567 5.274 -0.838 1.00 94.69 124 PHE A CA 1
ATOM 970 C C . PHE A 1 124 ? 0.610 4.305 0.350 1.00 94.69 124 PHE A C 1
ATOM 972 O O . PHE A 1 124 ? -0.144 4.459 1.317 1.00 94.69 124 PHE A O 1
ATOM 979 N N . MET A 1 125 ? 1.522 3.331 0.308 1.00 92.25 125 MET A N 1
ATOM 980 C CA . MET A 1 125 ? 1.658 2.326 1.361 1.00 92.25 125 MET A CA 1
ATOM 981 C C . MET A 1 125 ? 2.088 2.945 2.691 1.00 92.25 125 MET A C 1
ATOM 983 O O . MET A 1 125 ? 1.633 2.496 3.743 1.00 92.25 125 MET A O 1
ATOM 987 N N . TYR A 1 126 ? 2.897 4.005 2.667 1.00 91.19 126 TYR A N 1
ATOM 988 C CA . TYR A 1 126 ? 3.276 4.755 3.859 1.00 91.19 126 TYR A CA 1
ATOM 989 C C . TYR A 1 126 ? 2.048 5.372 4.537 1.00 91.19 126 TYR A C 1
ATOM 991 O O . TYR A 1 126 ?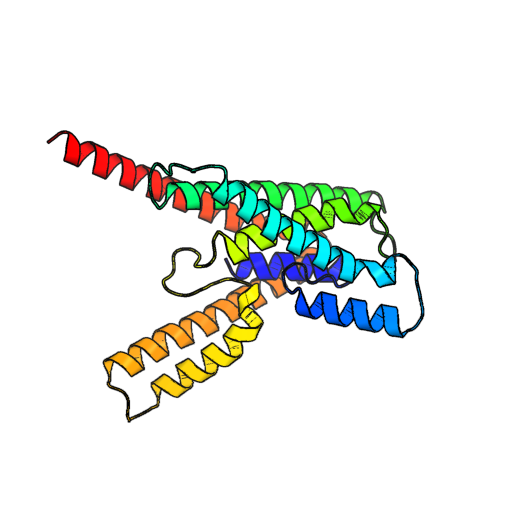 1.827 5.158 5.731 1.00 91.19 126 TYR A O 1
ATOM 999 N N . ILE A 1 127 ? 1.193 6.066 3.778 1.00 90.62 127 ILE A N 1
ATOM 1000 C CA . ILE A 1 127 ? -0.030 6.673 4.324 1.00 90.62 127 ILE A CA 1
ATOM 1001 C C . ILE A 1 127 ? -0.959 5.589 4.891 1.00 90.62 127 ILE A C 1
ATOM 1003 O O . ILE A 1 127 ? -1.451 5.720 6.015 1.00 90.62 127 ILE A O 1
ATOM 1007 N N . GLN A 1 128 ? -1.149 4.487 4.161 1.00 87.31 128 GLN A N 1
ATOM 1008 C CA . GLN A 1 128 ? -1.979 3.360 4.602 1.00 87.31 128 GLN A CA 1
ATOM 1009 C C . GLN A 1 128 ? -1.462 2.715 5.896 1.00 87.31 128 GLN A C 1
ATOM 1011 O O . GLN A 1 128 ? -2.248 2.431 6.803 1.00 87.31 128 GLN A O 1
ATOM 1016 N N . ASN A 1 129 ? -0.147 2.511 6.004 1.00 84.56 129 ASN A N 1
ATOM 1017 C CA . ASN A 1 129 ? 0.454 1.750 7.097 1.00 84.56 129 ASN A CA 1
ATOM 1018 C C . ASN A 1 129 ? 0.836 2.583 8.326 1.00 84.56 129 ASN A C 1
ATOM 1020 O O . ASN A 1 129 ? 0.932 2.031 9.421 1.00 84.56 129 ASN A O 1
ATOM 1024 N N . PHE A 1 130 ? 1.063 3.887 8.179 1.00 82.75 130 PHE A N 1
ATOM 1025 C CA . PHE A 1 130 ? 1.593 4.713 9.271 1.00 82.75 130 PHE A CA 1
ATOM 1026 C C . PHE A 1 130 ? 0.676 5.872 9.651 1.00 82.75 130 PHE A C 1
ATOM 1028 O O . PHE A 1 130 ? 0.648 6.241 10.821 1.00 82.75 130 PHE A O 1
ATOM 1035 N N . ILE A 1 131 ? -0.129 6.389 8.717 1.00 85.25 131 ILE A N 1
ATOM 1036 C CA . ILE A 1 131 ? -1.037 7.515 8.989 1.00 85.25 131 ILE A CA 1
ATOM 1037 C C . ILE A 1 131 ? -2.461 7.017 9.287 1.00 85.25 131 ILE A C 1
ATOM 1039 O O . ILE A 1 131 ? -3.072 7.428 10.269 1.00 85.25 131 ILE A O 1
ATOM 1043 N N . ILE A 1 132 ? -2.988 6.088 8.484 1.00 81.31 132 ILE A N 1
ATOM 1044 C CA . ILE A 1 132 ? -4.375 5.580 8.594 1.00 81.31 132 ILE A CA 1
ATOM 1045 C C . ILE A 1 132 ? -4.506 4.380 9.552 1.00 81.31 132 ILE A C 1
ATOM 1047 O O . ILE A 1 132 ? -5.619 4.008 9.922 1.00 81.31 132 ILE A O 1
ATOM 1051 N N . ARG A 1 133 ? -3.373 3.798 9.965 1.00 69.94 133 ARG A N 1
ATOM 1052 C CA . ARG A 1 133 ? -3.116 2.597 10.789 1.00 69.94 133 ARG A CA 1
ATOM 1053 C C . ARG A 1 133 ? -4.298 1.690 11.197 1.00 69.94 133 ARG A C 1
ATOM 1055 O O . ARG A 1 133 ? -4.310 0.490 10.918 1.00 69.94 133 ARG A O 1
ATOM 1062 N N . ASN A 1 134 ? -5.296 2.219 11.888 1.00 70.38 134 ASN A N 1
ATOM 1063 C CA . ASN A 1 134 ? -6.361 1.416 12.486 1.00 70.38 134 ASN A CA 1
ATOM 1064 C C . ASN A 1 134 ? -7.641 1.337 11.641 1.00 70.38 134 ASN A C 1
ATOM 1066 O O . ASN A 1 134 ? -8.541 0.572 11.983 1.00 70.38 134 ASN A O 1
ATOM 1070 N N . GLY A 1 135 ? -7.753 2.098 10.546 1.00 62.81 135 GLY A N 1
ATOM 1071 C CA . GLY A 1 135 ? -8.907 2.019 9.643 1.00 62.81 135 GLY A CA 1
ATOM 1072 C C . GLY A 1 135 ? -10.256 2.332 10.311 1.00 62.81 135 GLY A C 1
ATOM 1073 O O . GLY A 1 135 ? -11.287 1.871 9.829 1.00 62.81 135 GLY A O 1
ATOM 1074 N N . GLY A 1 136 ? -10.248 3.037 11.450 1.00 63.62 136 GLY A N 1
ATOM 1075 C CA . GLY A 1 136 ? -11.429 3.275 12.291 1.00 63.62 136 GLY A CA 1
ATOM 1076 C C . GLY A 1 136 ? -11.788 2.144 13.269 1.00 63.62 136 GLY A C 1
ATOM 1077 O O . GLY A 1 136 ? -12.847 2.199 13.884 1.00 63.62 136 GLY A O 1
ATOM 1078 N N . THR A 1 137 ? -10.939 1.125 13.429 1.00 65.44 137 THR A N 1
ATOM 1079 C CA . THR A 1 137 ? -11.124 0.039 14.410 1.00 65.44 137 THR A CA 1
ATOM 1080 C C . THR A 1 137 ? -10.233 0.230 15.645 1.00 65.44 137 THR A C 1
ATOM 1082 O O . THR A 1 137 ? -9.327 1.060 15.645 1.00 65.44 137 THR A O 1
ATOM 1085 N N . ALA A 1 138 ? -10.481 -0.531 16.716 1.00 69.44 138 ALA A N 1
ATOM 1086 C CA . ALA A 1 138 ? -9.658 -0.482 17.931 1.00 69.44 138 ALA A CA 1
ATOM 1087 C C . ALA A 1 138 ? -8.266 -1.123 17.751 1.00 69.44 138 ALA A C 1
ATOM 1089 O O . ALA A 1 138 ? -7.371 -0.891 18.562 1.00 69.44 138 ALA A O 1
ATOM 1090 N N . TYR A 1 139 ? -8.079 -1.916 16.692 1.00 74.88 139 TYR A N 1
ATOM 1091 C CA . TYR A 1 139 ? -6.878 -2.708 16.450 1.00 74.88 139 TYR A CA 1
ATOM 1092 C C . TYR A 1 139 ? -6.255 -2.350 15.088 1.00 74.88 139 TYR A C 1
ATOM 1094 O O . TYR A 1 139 ? -6.963 -1.935 14.172 1.00 74.88 139 TYR A O 1
ATOM 1102 N N . PRO A 1 140 ? -4.935 -2.498 14.895 1.00 70.19 140 PRO A N 1
ATOM 1103 C CA . PRO A 1 140 ? -4.304 -2.189 13.614 1.00 70.19 140 PRO A CA 1
ATOM 1104 C C . PRO A 1 140 ? -4.878 -3.014 12.451 1.00 70.19 140 PRO A C 1
ATOM 1106 O O . PRO A 1 140 ? -5.248 -4.179 12.612 1.00 70.19 140 PRO A O 1
ATOM 1109 N N . THR A 1 141 ? -4.926 -2.411 11.260 1.00 67.25 141 THR A N 1
ATOM 1110 C CA . THR A 1 141 ? -5.381 -3.063 10.009 1.00 67.25 141 THR A CA 1
ATOM 1111 C C . THR A 1 141 ? -4.334 -3.002 8.890 1.00 67.25 141 THR A C 1
ATOM 1113 O O . THR A 1 141 ? -4.642 -3.295 7.734 1.00 67.25 141 THR A O 1
ATOM 1116 N N . THR A 1 142 ? -3.110 -2.584 9.223 1.00 65.38 142 THR A N 1
ATOM 1117 C CA . THR A 1 142 ? -2.040 -2.267 8.270 1.00 65.38 142 THR A CA 1
ATOM 1118 C C . THR A 1 142 ? -1.356 -3.501 7.715 1.00 65.38 142 THR A C 1
ATOM 1120 O O . THR A 1 142 ? -1.211 -4.513 8.403 1.00 65.38 142 THR A O 1
ATOM 1123 N N . THR A 1 143 ? -0.873 -3.404 6.475 1.00 60.72 143 THR A N 1
ATOM 1124 C CA . THR A 1 143 ? -0.137 -4.502 5.834 1.00 60.72 143 THR A CA 1
ATOM 1125 C C . THR A 1 143 ? 1.238 -4.706 6.443 1.00 60.72 143 THR A C 1
ATOM 1127 O O . THR A 1 143 ? 1.669 -5.843 6.584 1.00 60.72 143 THR A O 1
ATOM 1130 N N . SER A 1 144 ? 1.871 -3.630 6.922 1.00 56.25 144 SER A N 1
ATOM 1131 C CA . SER A 1 144 ? 3.136 -3.692 7.669 1.00 56.25 144 SER A CA 1
ATOM 1132 C C . SER A 1 144 ? 3.064 -4.584 8.911 1.00 56.25 144 SER A C 1
ATOM 1134 O O . SER A 1 144 ? 4.093 -5.028 9.413 1.00 56.25 144 SER A O 1
ATOM 1136 N N . VAL A 1 145 ? 1.855 -4.850 9.414 1.00 53.53 145 VAL A N 1
ATOM 1137 C CA . VAL A 1 145 ? 1.642 -5.693 10.585 1.00 53.53 145 VAL A CA 1
ATOM 1138 C C . VAL A 1 145 ? 1.366 -7.134 10.175 1.00 53.53 145 VAL A C 1
ATOM 1140 O O . VAL A 1 145 ? 1.459 -7.965 11.054 1.00 53.53 145 VAL A O 1
ATOM 1143 N N . VAL A 1 146 ? 1.096 -7.503 8.912 1.00 60.06 146 VAL A N 1
ATOM 1144 C CA . VAL A 1 146 ? 0.685 -8.880 8.526 1.00 60.06 146 VAL A CA 1
ATOM 1145 C C . VAL A 1 146 ? 1.649 -9.957 9.044 1.00 60.06 146 VAL A C 1
ATOM 1147 O O . VAL A 1 146 ? 1.201 -10.979 9.557 1.00 60.06 146 VAL A O 1
ATOM 1150 N N . THR A 1 147 ? 2.959 -9.701 9.036 1.00 60.16 147 THR A N 1
ATOM 1151 C CA . THR A 1 147 ? 3.969 -10.606 9.615 1.00 60.16 147 THR A CA 1
ATOM 1152 C C . THR A 1 147 ? 3.813 -10.765 11.133 1.00 60.16 147 THR A C 1
ATOM 1154 O O . THR A 1 147 ? 3.871 -11.873 11.659 1.00 60.16 147 THR A O 1
ATOM 1157 N N . THR A 1 148 ? 3.541 -9.670 11.844 1.00 64.44 148 THR A N 1
ATOM 1158 C CA . THR A 1 148 ? 3.265 -9.653 13.290 1.00 64.44 148 THR A CA 1
ATOM 1159 C C . THR A 1 148 ? 1.833 -10.114 13.611 1.00 64.44 148 THR A C 1
ATOM 1161 O O . THR A 1 148 ? 1.585 -10.641 14.695 1.00 64.44 148 THR A O 1
ATOM 1164 N N . VAL A 1 149 ? 0.891 -9.974 12.666 1.00 69.38 149 VAL A N 1
ATOM 1165 C CA . VAL A 1 149 ? -0.521 -10.353 12.789 1.00 69.38 149 VAL A CA 1
ATOM 1166 C C . VAL A 1 149 ? -0.614 -11.851 13.020 1.00 69.38 149 VAL A C 1
ATOM 1168 O O . VAL A 1 149 ? -1.377 -12.235 13.890 1.00 69.38 149 VAL A O 1
ATOM 1171 N N . TYR A 1 150 ? 0.164 -12.702 12.340 1.00 74.88 150 TYR A N 1
ATOM 1172 C CA . TYR A 1 150 ? 0.076 -14.156 12.553 1.00 74.88 150 TYR A CA 1
ATOM 1173 C C . TYR A 1 150 ? 0.406 -14.560 13.995 1.00 74.88 150 TYR A C 1
ATOM 1175 O O . TYR A 1 150 ? -0.346 -15.306 14.625 1.00 74.88 150 TYR A O 1
ATOM 1183 N N . VAL A 1 151 ? 1.502 -14.024 14.542 1.00 79.94 151 VAL A N 1
ATOM 1184 C CA . VAL A 1 151 ? 1.931 -14.322 15.915 1.00 79.94 151 VAL A CA 1
ATOM 1185 C C . VAL A 1 151 ? 0.945 -13.738 16.923 1.00 79.94 151 VAL A C 1
ATOM 1187 O O . VAL A 1 151 ? 0.514 -14.445 17.835 1.00 79.94 151 VAL A O 1
ATOM 1190 N N . LEU A 1 152 ? 0.532 -12.477 16.749 1.00 80.81 152 LEU A N 1
ATOM 1191 C CA . LEU A 1 152 ? -0.461 -11.842 17.620 1.00 80.81 152 LEU A CA 1
ATOM 1192 C C . LEU A 1 152 ? -1.806 -12.567 17.561 1.00 80.81 152 LEU A C 1
ATOM 1194 O O . LEU A 1 152 ? -2.397 -12.830 18.601 1.00 80.81 152 LEU A O 1
ATOM 1198 N N . MET A 1 153 ? -2.261 -12.951 16.372 1.00 83.81 153 MET A N 1
ATOM 1199 C CA . MET A 1 153 ? -3.488 -13.711 16.150 1.00 83.81 153 MET A CA 1
ATOM 1200 C C . MET A 1 153 ? -3.468 -15.009 16.943 1.00 83.81 153 MET A C 1
ATOM 1202 O O . MET A 1 153 ? -4.350 -15.221 17.771 1.00 83.81 153 MET A O 1
ATOM 1206 N N . ILE A 1 154 ? -2.451 -15.851 16.742 1.00 85.06 154 ILE A N 1
ATOM 1207 C CA . ILE A 1 154 ? -2.354 -17.132 17.448 1.00 85.06 154 ILE A CA 1
ATOM 1208 C C . ILE A 1 154 ? -2.219 -16.912 18.955 1.00 85.06 154 ILE A C 1
ATOM 1210 O O . ILE A 1 154 ? -2.905 -17.576 19.729 1.00 85.06 154 ILE A O 1
ATOM 1214 N N . THR A 1 155 ? -1.431 -15.926 19.387 1.00 86.75 155 THR A N 1
ATOM 1215 C CA . THR A 1 155 ? -1.268 -15.595 20.812 1.00 86.75 155 THR A CA 1
ATOM 1216 C C . THR A 1 155 ? -2.589 -15.161 21.454 1.00 86.75 155 THR A C 1
ATOM 1218 O O . THR A 1 155 ? -2.917 -15.582 22.567 1.00 86.75 155 THR A O 1
ATOM 1221 N N . ARG A 1 156 ? -3.382 -14.333 20.766 1.00 87.88 156 ARG A N 1
ATOM 1222 C CA . ARG A 1 156 ? -4.678 -13.841 21.256 1.00 87.88 156 ARG A CA 1
ATOM 1223 C C . ARG A 1 156 ? -5.749 -14.926 21.226 1.00 87.88 156 ARG A C 1
ATOM 1225 O O . ARG A 1 156 ? -6.465 -15.083 22.215 1.00 87.88 156 ARG A O 1
ATOM 1232 N N . LEU A 1 157 ? -5.801 -15.733 20.168 1.00 89.88 157 LEU A N 1
ATOM 1233 C CA . LEU A 1 157 ? -6.689 -16.894 20.093 1.00 89.88 157 LEU A CA 1
ATOM 1234 C C . LEU A 1 157 ? -6.362 -17.908 21.195 1.00 89.88 157 LEU A C 1
ATOM 1236 O O . LEU A 1 157 ? -7.260 -18.276 21.947 1.00 89.88 157 LEU A O 1
ATOM 1240 N N . ALA A 1 158 ? -5.092 -18.270 21.391 1.00 89.19 158 ALA A N 1
ATOM 1241 C CA . ALA A 1 158 ? -4.665 -19.130 22.498 1.00 89.19 158 ALA A CA 1
ATOM 1242 C C . ALA A 1 158 ? -5.016 -18.513 23.865 1.00 89.19 158 ALA A C 1
ATOM 1244 O O . ALA A 1 158 ? -5.526 -19.187 24.761 1.00 89.19 158 ALA A O 1
ATOM 1245 N N . GLY A 1 159 ? -4.834 -17.196 24.002 1.00 84.94 159 GLY A N 1
ATOM 1246 C CA . GLY A 1 159 ? -5.223 -16.431 25.181 1.00 84.94 159 GLY A CA 1
ATOM 1247 C C . GLY A 1 159 ? -6.714 -16.510 25.524 1.00 84.94 159 GLY A C 1
ATOM 1248 O O . GLY A 1 159 ? -7.050 -16.378 26.699 1.00 84.94 159 GLY A O 1
ATOM 1249 N N . SER A 1 160 ? -7.593 -16.765 24.550 1.00 89.31 160 SER A N 1
ATOM 1250 C CA . SER A 1 160 ? -9.030 -16.959 24.795 1.00 89.31 160 SER A CA 1
ATOM 1251 C C . SER A 1 160 ? -9.358 -18.285 25.492 1.00 89.31 160 SER A C 1
ATOM 1253 O O . SER A 1 160 ? -10.371 -18.372 26.183 1.00 89.31 160 SER A O 1
ATOM 1255 N N . PHE A 1 161 ? -8.470 -19.280 25.400 1.00 90.25 161 PHE A N 1
ATOM 1256 C CA . PHE A 1 161 ? -8.607 -20.582 26.064 1.00 90.25 161 PHE A CA 1
ATOM 1257 C C . PHE A 1 161 ? -7.898 -20.644 27.424 1.00 90.25 161 PHE A C 1
ATOM 1259 O O . PHE A 1 161 ? -8.048 -21.621 28.160 1.00 90.25 161 PHE A O 1
ATOM 1266 N N . ASN A 1 162 ? -7.135 -19.608 27.791 1.00 89.75 162 ASN A N 1
ATOM 1267 C CA . ASN A 1 162 ? -6.379 -19.590 29.038 1.00 89.75 162 ASN A CA 1
ATOM 1268 C C . ASN A 1 162 ? -7.314 -19.445 30.252 1.00 89.75 162 ASN A C 1
ATOM 1270 O O . ASN A 1 162 ? -7.819 -18.359 30.542 1.00 89.75 162 ASN A O 1
ATOM 1274 N N . ARG A 1 163 ? -7.509 -20.544 30.989 1.00 87.19 163 ARG A N 1
ATOM 1275 C CA . ARG A 1 163 ? -8.379 -20.604 32.176 1.00 87.19 163 ARG A CA 1
ATOM 1276 C C . ARG A 1 163 ? -7.911 -19.715 33.331 1.00 87.19 163 ARG A C 1
ATOM 1278 O O . ARG A 1 163 ? -8.748 -19.343 34.145 1.00 87.19 163 ARG A O 1
ATOM 1285 N N . ASN A 1 164 ? -6.637 -19.316 33.350 1.00 89.69 164 ASN A N 1
ATOM 1286 C CA . ASN A 1 164 ? -6.079 -18.419 34.365 1.00 89.69 164 ASN A CA 1
ATOM 1287 C C . ASN A 1 164 ? -6.477 -16.949 34.147 1.00 89.69 164 ASN A C 1
ATOM 1289 O O . ASN A 1 164 ? -6.272 -16.128 35.034 1.00 89.69 164 ASN A O 1
ATOM 1293 N N . LYS A 1 165 ? -7.036 -16.600 32.980 1.00 88.69 165 LYS A N 1
ATOM 1294 C CA . LYS A 1 165 ? -7.566 -15.259 32.699 1.00 88.69 165 LYS A CA 1
ATOM 1295 C C . LYS A 1 165 ? -9.026 -15.141 33.107 1.00 88.69 165 LYS A C 1
ATOM 1297 O O . LYS A 1 165 ? -9.776 -16.117 33.042 1.00 88.69 165 LYS A O 1
ATOM 1302 N N . THR A 1 166 ? -9.461 -13.928 33.424 1.00 91.19 166 THR A N 1
ATOM 1303 C CA . THR A 1 166 ? -10.878 -13.631 33.664 1.00 91.19 166 THR A CA 1
ATOM 1304 C C . THR A 1 166 ? -11.720 -13.858 32.400 1.00 91.19 166 THR A C 1
ATOM 1306 O O . THR A 1 166 ? -11.223 -13.835 31.270 1.00 91.19 166 THR A O 1
ATOM 1309 N N . ALA A 1 167 ? -13.032 -14.060 32.563 1.00 88.69 167 ALA A N 1
ATOM 1310 C CA . ALA A 1 167 ? -13.942 -14.231 31.425 1.00 88.69 167 ALA A CA 1
ATOM 1311 C C . ALA A 1 167 ? -13.933 -13.019 30.470 1.00 88.69 167 ALA A C 1
ATOM 1313 O O . ALA A 1 167 ? -14.007 -13.195 29.252 1.00 88.69 167 ALA A O 1
ATOM 1314 N N . LEU A 1 168 ? -13.784 -11.807 31.017 1.00 90.00 168 LEU A N 1
ATOM 1315 C CA . LEU A 1 168 ? -13.689 -10.565 30.251 1.00 90.00 168 LEU A CA 1
ATOM 1316 C C . LEU A 1 168 ? -12.423 -10.538 29.380 1.00 90.00 168 LEU A C 1
ATOM 1318 O O . LEU A 1 168 ? -12.501 -10.283 28.180 1.00 90.00 168 LEU A O 1
ATOM 1322 N N . GLU A 1 169 ? -11.265 -10.870 29.954 1.00 89.25 169 GLU A N 1
ATOM 1323 C CA . GLU A 1 169 ? -9.984 -10.900 29.236 1.00 89.25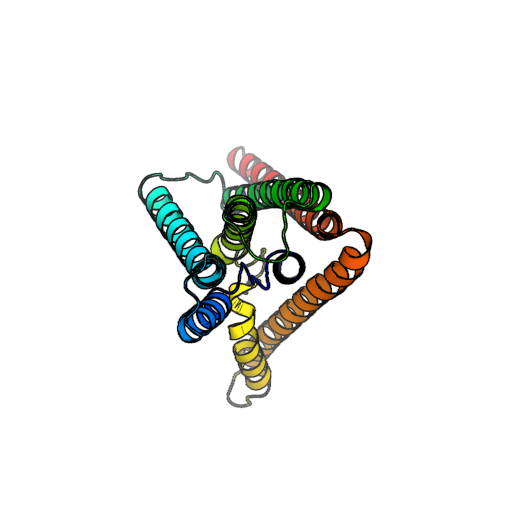 169 GLU A CA 1
ATOM 1324 C C . GLU A 1 169 ? -9.942 -11.982 28.155 1.00 89.25 169 GLU A C 1
ATOM 1326 O O . GLU A 1 169 ? -9.370 -11.768 27.081 1.00 89.25 169 GLU A O 1
ATOM 1331 N N . ARG A 1 170 ? -10.561 -13.142 28.408 1.00 87.12 170 ARG A N 1
ATOM 1332 C CA . ARG A 1 170 ? -10.705 -14.199 27.397 1.00 87.12 170 ARG A CA 1
ATOM 1333 C C . ARG A 1 170 ? -11.556 -13.727 26.222 1.00 87.12 170 ARG A C 1
ATOM 1335 O O . ARG A 1 170 ? -11.161 -13.929 25.075 1.00 87.12 170 ARG A O 1
ATOM 1342 N N . ARG A 1 171 ? -12.673 -13.041 26.491 1.00 89.56 171 ARG A N 1
ATOM 1343 C CA . ARG A 1 171 ? -13.546 -12.469 25.452 1.00 89.56 171 ARG A CA 1
ATOM 1344 C C . ARG A 1 171 ? -12.845 -11.367 24.657 1.00 89.56 171 ARG A C 1
ATOM 1346 O O . ARG A 1 171 ? -12.950 -11.357 23.434 1.00 89.56 171 ARG A O 1
ATOM 1353 N N . ALA A 1 172 ? -12.099 -10.487 25.322 1.00 88.00 172 ALA A N 1
ATOM 1354 C CA . ALA A 1 172 ? -11.289 -9.468 24.656 1.00 88.00 172 ALA A CA 1
ATOM 1355 C C . ALA A 1 172 ? -10.204 -10.102 23.768 1.00 88.00 172 ALA A C 1
ATOM 1357 O O . ALA A 1 172 ? -10.042 -9.707 22.617 1.00 88.00 172 ALA A O 1
ATOM 1358 N N . SER A 1 173 ? -9.527 -11.146 24.263 1.00 88.00 173 SER A N 1
ATOM 1359 C CA . SER A 1 173 ? -8.521 -11.887 23.489 1.00 88.00 173 SER A CA 1
ATOM 1360 C C . SER A 1 173 ? -9.137 -12.572 22.260 1.00 88.00 173 SER A C 1
ATOM 1362 O O . SER A 1 173 ? -8.551 -12.530 21.182 1.00 88.00 173 SER A O 1
ATOM 1364 N N . LEU A 1 174 ? -10.341 -13.141 22.387 1.00 89.75 174 LEU A N 1
ATOM 1365 C CA . LEU A 1 174 ? -11.078 -13.706 21.252 1.00 89.75 174 LEU A CA 1
ATOM 1366 C C . LEU A 1 174 ? -11.472 -12.628 20.231 1.00 89.75 174 LEU A C 1
ATOM 1368 O O . LEU A 1 174 ? -11.300 -12.825 19.030 1.00 89.75 174 LEU A O 1
ATOM 1372 N N . SER A 1 175 ? -11.973 -11.480 20.694 1.00 88.50 175 SER A N 1
ATOM 1373 C CA . SER A 1 175 ? -12.344 -10.357 19.824 1.00 88.50 175 SER A CA 1
ATOM 1374 C C . SER A 1 175 ? -11.146 -9.819 19.039 1.00 88.50 175 SER A C 1
ATOM 1376 O O . SER A 1 175 ? -11.255 -9.556 17.845 1.00 88.50 175 SER A O 1
ATOM 1378 N N . GLU A 1 176 ? -9.992 -9.675 19.688 1.00 87.75 176 GLU A N 1
ATOM 1379 C CA . GLU A 1 176 ? -8.765 -9.227 19.028 1.00 87.75 176 GLU A CA 1
ATOM 1380 C C . GLU A 1 176 ? -8.225 -10.296 18.060 1.00 87.75 176 GLU A C 1
ATOM 1382 O O . GLU A 1 176 ? -7.867 -9.989 16.924 1.00 87.75 176 GLU A O 1
ATOM 1387 N N . GLY A 1 177 ? -8.227 -11.571 18.467 1.00 86.81 177 GLY A N 1
ATOM 1388 C CA . GLY A 1 177 ? -7.796 -12.681 17.614 1.00 86.81 177 GLY A CA 1
ATOM 1389 C C . GLY A 1 177 ? -8.648 -12.826 16.349 1.00 86.81 177 GLY A C 1
ATOM 1390 O O . GLY A 1 177 ? -8.109 -12.964 15.253 1.00 86.81 177 GLY A O 1
ATOM 1391 N N . THR A 1 178 ? -9.974 -12.732 16.476 1.00 88.62 178 THR A N 1
ATOM 1392 C CA . THR A 1 178 ? -10.907 -12.780 15.333 1.00 88.62 178 THR A CA 1
ATOM 1393 C C . THR A 1 178 ? -10.763 -11.572 14.408 1.00 88.62 178 THR A C 1
ATOM 1395 O O . THR A 1 178 ? -10.816 -11.739 13.189 1.00 88.62 178 THR A O 1
ATOM 1398 N N . HIS A 1 179 ? -10.496 -10.376 14.948 1.00 88.69 179 HIS A N 1
ATOM 1399 C CA . HIS A 1 179 ? -10.147 -9.204 14.137 1.00 88.69 179 HIS A CA 1
ATOM 1400 C C . HIS A 1 179 ? -8.917 -9.477 13.265 1.00 88.69 179 HIS A C 1
ATOM 1402 O O . HIS A 1 179 ? -8.954 -9.237 12.059 1.00 88.69 179 HIS A O 1
ATOM 1408 N N . TYR A 1 180 ? -7.851 -10.039 13.837 1.00 87.19 180 TYR A N 1
ATOM 1409 C CA . TYR A 1 180 ? -6.640 -10.372 13.084 1.00 87.19 180 TYR A CA 1
ATOM 1410 C C . TYR A 1 180 ? -6.865 -11.437 12.000 1.00 87.19 180 TYR A C 1
ATOM 1412 O O . TYR A 1 180 ? -6.355 -11.280 10.889 1.00 87.19 180 TYR A O 1
ATOM 1420 N N . VAL A 1 181 ? -7.688 -12.458 12.264 1.00 88.62 181 VAL A N 1
ATOM 1421 C CA . VAL A 1 181 ? -8.119 -13.423 11.231 1.00 88.62 181 VAL A CA 1
ATOM 1422 C C . VAL A 1 181 ? -8.811 -12.695 10.076 1.00 88.62 181 VAL A C 1
ATOM 1424 O O . VAL A 1 181 ? -8.475 -12.905 8.911 1.00 88.62 181 VAL A O 1
ATOM 1427 N N . MET A 1 182 ? -9.742 -11.789 10.386 1.00 88.75 182 MET A N 1
ATOM 1428 C CA . MET A 1 182 ? -10.452 -11.017 9.367 1.00 88.75 182 MET A CA 1
ATOM 1429 C C . MET A 1 182 ? -9.508 -10.115 8.572 1.00 88.75 182 MET A C 1
ATOM 1431 O O . MET A 1 182 ? -9.653 -10.019 7.355 1.00 88.75 182 MET A O 1
ATOM 1435 N N . VAL A 1 183 ? -8.526 -9.479 9.215 1.00 86.44 183 VAL A N 1
ATOM 1436 C CA . VAL A 1 183 ? -7.506 -8.671 8.528 1.00 86.44 183 VAL A CA 1
ATOM 1437 C C . VAL A 1 183 ? -6.785 -9.500 7.463 1.00 86.44 183 VAL A C 1
ATOM 1439 O O . VAL A 1 183 ? -6.667 -9.023 6.330 1.00 86.44 183 VAL A O 1
ATOM 1442 N N . LEU A 1 184 ? -6.381 -10.732 7.796 1.00 87.75 184 LEU A N 1
ATOM 1443 C CA . LEU A 1 184 ? -5.725 -11.660 6.869 1.00 87.75 184 LEU A CA 1
ATOM 1444 C C . LEU A 1 184 ? -6.645 -12.084 5.730 1.00 87.75 184 LEU A C 1
ATOM 1446 O O . LEU A 1 184 ? -6.249 -11.986 4.573 1.00 87.75 184 LEU A O 1
ATOM 1450 N N . ILE A 1 185 ? -7.879 -12.496 6.034 1.00 90.56 185 ILE A N 1
ATOM 1451 C CA . ILE A 1 185 ? -8.858 -12.890 5.010 1.00 90.56 185 ILE A CA 1
ATOM 1452 C C . ILE A 1 185 ? -9.061 -11.756 4.004 1.00 90.56 185 ILE A C 1
ATOM 1454 O O . ILE A 1 185 ? -8.992 -11.985 2.802 1.00 90.56 185 ILE A O 1
ATOM 1458 N N . HIS A 1 186 ? -9.247 -10.522 4.475 1.00 91.19 186 HIS A N 1
ATOM 1459 C CA . HIS A 1 186 ? -9.406 -9.369 3.590 1.00 91.19 186 HIS A CA 1
ATOM 1460 C C . HIS A 1 186 ? -8.145 -9.082 2.771 1.00 91.19 186 HIS A C 1
ATOM 1462 O O . HIS A 1 186 ? -8.268 -8.749 1.596 1.00 91.19 186 HIS A O 1
ATOM 1468 N N . PHE A 1 187 ? -6.951 -9.211 3.363 1.00 90.50 187 PHE A N 1
ATOM 1469 C CA . PHE A 1 187 ? -5.689 -9.047 2.638 1.00 90.50 187 PHE A CA 1
ATOM 1470 C C . PHE A 1 187 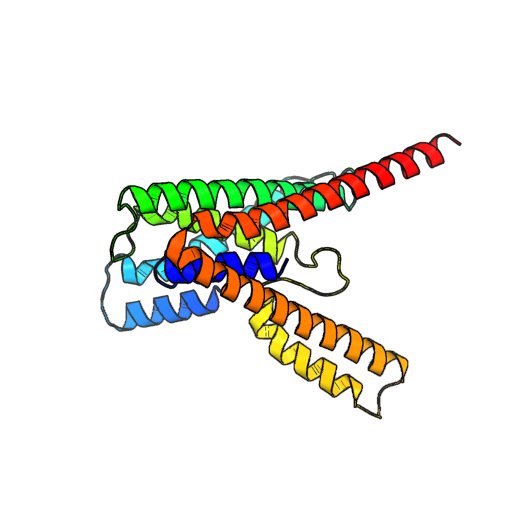? -5.561 -10.083 1.515 1.00 90.50 187 PHE A C 1
ATOM 1472 O O . PHE A 1 187 ? -5.350 -9.711 0.362 1.00 90.50 187 PHE A O 1
ATOM 1479 N N . PHE A 1 188 ? -5.764 -11.366 1.829 1.00 91.56 188 PHE A N 1
ATOM 1480 C CA . PHE A 1 188 ? -5.714 -12.451 0.850 1.00 91.56 188 PHE A CA 1
ATOM 1481 C C . PHE A 1 188 ? -6.799 -12.318 -0.213 1.00 91.56 188 PHE A C 1
ATOM 1483 O O . PHE A 1 188 ? -6.502 -12.492 -1.388 1.00 91.56 188 PHE A O 1
ATOM 1490 N N . ALA A 1 189 ? -8.027 -11.959 0.162 1.00 94.50 189 ALA A N 1
ATOM 1491 C CA . ALA A 1 189 ? -9.103 -11.713 -0.791 1.00 94.50 189 ALA A CA 1
ATOM 1492 C C . ALA A 1 189 ? -8.757 -10.554 -1.737 1.00 94.50 189 ALA A C 1
ATOM 1494 O O . ALA A 1 189 ? -8.930 -10.682 -2.946 1.00 94.50 189 ALA A O 1
ATOM 1495 N N . GLY A 1 190 ? -8.212 -9.454 -1.206 1.00 94.44 190 GLY A N 1
ATOM 1496 C CA . GLY A 1 190 ? -7.736 -8.323 -2.002 1.00 94.44 190 GLY A CA 1
ATOM 1497 C C . GLY A 1 190 ? -6.649 -8.731 -2.987 1.00 94.44 190 GLY A C 1
ATOM 1498 O O . GLY A 1 190 ? -6.775 -8.459 -4.180 1.00 94.44 190 GLY A O 1
ATOM 1499 N N . ALA A 1 191 ? -5.627 -9.448 -2.517 1.00 94.25 191 ALA A N 1
ATOM 1500 C CA . ALA A 1 191 ? -4.555 -9.952 -3.369 1.00 94.25 191 ALA A CA 1
ATOM 1501 C C . ALA A 1 191 ? -5.081 -10.930 -4.435 1.00 94.25 191 ALA A C 1
ATOM 1503 O O . ALA A 1 191 ? -4.797 -10.762 -5.616 1.00 94.25 191 ALA A O 1
ATOM 1504 N N . TYR A 1 192 ? -5.896 -11.912 -4.042 1.00 96.44 192 TYR A N 1
ATOM 1505 C CA . TYR A 1 192 ? -6.422 -12.957 -4.922 1.00 96.44 192 TYR A CA 1
ATOM 1506 C C . TYR A 1 192 ? -7.361 -12.414 -6.009 1.00 96.44 192 TYR A C 1
ATOM 1508 O O . TYR A 1 192 ? -7.247 -12.774 -7.180 1.00 96.44 192 TYR A O 1
ATOM 1516 N N . ILE A 1 193 ? -8.283 -11.522 -5.646 1.00 97.19 193 ILE A N 1
ATOM 1517 C CA . ILE A 1 193 ? -9.191 -10.912 -6.624 1.00 97.19 193 ILE A CA 1
ATOM 1518 C C . ILE A 1 193 ? -8.393 -10.021 -7.579 1.00 97.19 193 ILE A C 1
ATOM 1520 O O . ILE A 1 193 ? -8.565 -10.110 -8.794 1.00 97.19 193 ILE A O 1
ATOM 1524 N N . THR A 1 194 ? -7.480 -9.203 -7.047 1.00 97.12 194 THR A N 1
ATOM 1525 C CA . THR A 1 194 ? -6.697 -8.271 -7.867 1.00 97.12 194 THR A CA 1
ATOM 1526 C C . THR A 1 194 ? -5.764 -9.013 -8.822 1.00 97.12 194 THR A C 1
ATOM 1528 O O . THR A 1 194 ? -5.716 -8.658 -9.996 1.00 97.12 194 THR A O 1
ATOM 1531 N N . ILE A 1 195 ? -5.084 -10.087 -8.392 1.00 96.00 195 ILE A N 1
ATOM 1532 C CA . ILE A 1 195 ? -4.226 -10.872 -9.296 1.00 96.00 195 ILE A CA 1
ATOM 1533 C C . ILE A 1 195 ? -5.035 -11.485 -10.439 1.00 96.00 195 ILE A C 1
ATOM 1535 O O . ILE A 1 195 ? -4.595 -11.399 -11.584 1.00 96.00 195 ILE A O 1
ATOM 1539 N N . LYS A 1 196 ? -6.234 -12.013 -10.160 1.00 97.44 196 LYS A N 1
ATOM 1540 C CA . LYS A 1 196 ? -7.115 -12.583 -11.186 1.00 97.44 196 LYS A CA 1
ATOM 1541 C C . LYS A 1 196 ? -7.598 -11.529 -12.175 1.00 97.44 196 LYS A C 1
ATOM 1543 O O . LYS A 1 196 ? -7.537 -11.747 -13.378 1.00 97.44 196 LYS A O 1
ATOM 1548 N N . LEU A 1 197 ? -7.999 -10.356 -11.691 1.00 96.69 197 LEU A N 1
ATOM 1549 C CA . LEU A 1 197 ? -8.356 -9.232 -12.561 1.00 96.69 197 LEU A CA 1
ATOM 1550 C C . LEU A 1 197 ? -7.153 -8.731 -13.375 1.00 96.69 197 LEU A C 1
ATOM 1552 O O . LEU A 1 197 ? -7.305 -8.352 -14.534 1.00 96.69 197 LEU A O 1
ATOM 1556 N N . SER A 1 198 ? -5.949 -8.763 -12.802 1.00 96.44 198 SER A N 1
ATOM 1557 C CA . SER A 1 198 ? -4.731 -8.278 -13.457 1.00 96.44 198 SER A CA 1
ATOM 1558 C C . SER A 1 198 ? -4.304 -9.106 -14.667 1.00 96.44 198 SER A C 1
ATOM 1560 O O . SER A 1 198 ? -3.514 -8.613 -15.466 1.00 96.44 198 SER A O 1
ATOM 1562 N N . GLU A 1 199 ? -4.778 -10.351 -14.790 1.00 94.88 199 GLU A N 1
ATOM 1563 C CA . GLU A 1 199 ? -4.562 -11.191 -15.978 1.00 94.88 199 GLU A CA 1
ATOM 1564 C C . GLU A 1 199 ? -5.184 -10.546 -17.228 1.00 94.88 199 GLU A C 1
ATOM 1566 O O . GLU A 1 199 ? -4.634 -10.681 -18.315 1.00 94.88 199 GLU A O 1
ATOM 1571 N N . TYR A 1 200 ? -6.264 -9.777 -17.057 1.00 95.31 200 TYR A N 1
ATOM 1572 C CA . TYR A 1 200 ? -6.990 -9.125 -18.151 1.00 95.31 200 TYR A CA 1
ATOM 1573 C C . TYR A 1 200 ? -6.762 -7.612 -18.203 1.00 95.31 200 TYR A C 1
ATOM 1575 O O . TYR A 1 200 ? -6.703 -7.036 -19.285 1.00 95.31 200 TYR A O 1
ATOM 1583 N N . TYR A 1 201 ? -6.622 -6.972 -17.038 1.00 96.38 201 TYR A N 1
ATOM 1584 C CA . TYR A 1 201 ? -6.667 -5.512 -16.906 1.00 96.38 201 TYR A CA 1
ATOM 1585 C C . TYR A 1 201 ? -5.371 -4.884 -16.371 1.00 96.38 201 TYR A C 1
ATOM 1587 O O . TYR A 1 201 ? -5.331 -3.681 -16.148 1.00 96.38 201 TYR A O 1
ATOM 1595 N N . GLN A 1 202 ? -4.316 -5.666 -16.120 1.00 95.06 202 GLN A N 1
ATOM 1596 C CA . GLN A 1 202 ? -3.019 -5.164 -15.632 1.00 95.06 202 GLN A CA 1
ATOM 1597 C C . GLN A 1 202 ? -3.156 -4.190 -14.444 1.00 95.06 202 GLN A C 1
ATOM 1599 O O . GLN A 1 202 ? -3.701 -4.598 -13.415 1.00 95.06 202 GLN A O 1
ATOM 1604 N N . PHE A 1 203 ? -2.701 -2.933 -14.552 1.00 96.25 203 PHE A N 1
ATOM 1605 C CA . PHE A 1 203 ? -2.835 -1.931 -13.484 1.00 96.25 203 PHE A CA 1
ATOM 1606 C C . PHE A 1 203 ? -4.282 -1.456 -13.293 1.00 96.25 203 PHE A C 1
ATOM 1608 O O . PHE A 1 203 ? -4.666 -1.151 -12.164 1.00 96.25 203 PHE A O 1
ATOM 1615 N N . ASP A 1 204 ? -5.118 -1.487 -14.337 1.00 97.25 204 ASP A N 1
ATOM 1616 C CA . ASP A 1 204 ? -6.544 -1.133 -14.254 1.00 97.25 204 ASP A CA 1
ATOM 1617 C C . ASP A 1 204 ? -7.320 -2.092 -13.326 1.00 97.25 204 ASP A C 1
ATOM 1619 O O . ASP A 1 204 ? -8.376 -1.744 -12.797 1.00 97.25 204 ASP A O 1
ATOM 1623 N N . SER A 1 205 ? -6.779 -3.280 -13.023 1.00 97.06 205 SER A N 1
ATOM 1624 C CA . SER A 1 205 ? -7.355 -4.190 -12.017 1.00 97.06 205 SER A CA 1
ATOM 1625 C C . SER A 1 205 ? -7.489 -3.565 -10.619 1.00 97.06 205 SER A C 1
ATOM 1627 O O . SER A 1 205 ? -8.363 -3.958 -9.840 1.00 97.06 205 SER A O 1
ATOM 1629 N N . LEU A 1 206 ? -6.679 -2.548 -10.307 1.00 97.50 206 LEU A N 1
ATOM 1630 C CA . LEU A 1 206 ? -6.752 -1.791 -9.059 1.00 97.50 206 LEU A CA 1
ATOM 1631 C C . LEU A 1 206 ? -7.934 -0.818 -9.005 1.00 97.50 206 LEU A C 1
ATOM 1633 O O . LEU A 1 206 ? -8.190 -0.269 -7.933 1.00 97.50 206 LEU A O 1
ATOM 1637 N N . TYR A 1 207 ? -8.704 -0.614 -10.082 1.00 97.56 207 TYR A N 1
ATOM 1638 C CA . TYR A 1 207 ? -9.902 0.229 -10.005 1.00 97.56 207 TYR A CA 1
ATOM 1639 C C . TYR A 1 207 ? -10.907 -0.287 -8.969 1.00 97.56 207 TYR A C 1
ATOM 1641 O O . TYR A 1 207 ? -11.524 0.515 -8.273 1.00 97.56 207 TYR A O 1
ATOM 1649 N N . LEU A 1 208 ? -11.012 -1.608 -8.771 1.00 95.81 208 LEU A N 1
ATOM 1650 C CA . LEU A 1 208 ? -11.816 -2.174 -7.682 1.00 95.81 208 LEU A CA 1
ATOM 1651 C C . LEU A 1 208 ? -11.330 -1.674 -6.312 1.00 95.81 208 LEU A C 1
ATOM 1653 O O . LEU A 1 208 ? -12.121 -1.216 -5.488 1.00 95.81 208 LEU A O 1
ATOM 1657 N N . VAL A 1 209 ? -10.017 -1.728 -6.085 1.00 95.56 209 VAL A N 1
ATOM 1658 C CA . VAL A 1 209 ? -9.371 -1.239 -4.861 1.00 95.56 209 VAL A CA 1
ATOM 1659 C C . VAL A 1 209 ? -9.597 0.267 -4.690 1.00 95.56 209 VAL A C 1
ATOM 1661 O O . VAL A 1 209 ? -9.922 0.724 -3.591 1.00 95.56 209 VAL A O 1
ATOM 1664 N N . PHE A 1 210 ? -9.493 1.026 -5.780 1.00 97.44 210 PHE A N 1
ATOM 1665 C CA . PHE A 1 210 ? -9.762 2.458 -5.819 1.00 97.44 210 PHE A CA 1
ATOM 1666 C C . PHE A 1 210 ? -11.205 2.784 -5.437 1.00 97.44 210 PHE A C 1
ATOM 1668 O O . PHE A 1 210 ? -11.412 3.625 -4.564 1.00 97.44 210 PHE A O 1
ATOM 1675 N N . PHE A 1 211 ? -12.199 2.099 -6.007 1.00 97.12 211 PHE A N 1
ATOM 1676 C CA . PHE A 1 211 ? -13.605 2.335 -5.672 1.00 97.12 211 PHE A CA 1
ATOM 1677 C C . PHE A 1 211 ? -13.914 1.993 -4.215 1.00 97.12 211 PHE A C 1
ATOM 1679 O O . PHE A 1 211 ? -14.607 2.758 -3.545 1.00 97.12 211 PHE A O 1
ATOM 1686 N N . VAL A 1 212 ? -13.353 0.900 -3.684 1.00 95.12 212 VAL A N 1
ATOM 1687 C CA . VAL A 1 212 ? -13.480 0.569 -2.255 1.00 95.12 212 VAL A CA 1
ATOM 1688 C C . VAL A 1 212 ? -12.904 1.690 -1.388 1.00 95.12 212 VAL A C 1
ATOM 1690 O O . VAL A 1 212 ? -13.566 2.143 -0.452 1.00 95.12 212 VAL A O 1
ATOM 1693 N N . LEU A 1 213 ? -11.699 2.174 -1.701 1.00 94.69 213 LEU A N 1
ATOM 1694 C CA . LEU A 1 213 ? -11.079 3.272 -0.961 1.00 94.69 213 LEU A CA 1
ATOM 1695 C C . LEU A 1 213 ? -11.895 4.569 -1.080 1.00 94.69 213 LEU A C 1
ATOM 1697 O O . LEU A 1 213 ? -12.120 5.231 -0.073 1.00 94.69 213 LEU A O 1
ATOM 1701 N N . LEU A 1 214 ? -12.391 4.898 -2.273 1.00 96.19 214 LEU A N 1
ATOM 1702 C CA . LEU A 1 214 ? -13.216 6.076 -2.537 1.00 96.19 214 LEU A CA 1
ATOM 1703 C C . LEU A 1 214 ? -14.517 6.058 -1.718 1.00 96.19 214 LEU A C 1
ATOM 1705 O O . LEU A 1 214 ? -14.857 7.054 -1.079 1.00 96.19 214 LEU A O 1
ATOM 1709 N N . LEU A 1 215 ? -15.216 4.920 -1.671 1.00 95.44 215 LEU A N 1
ATOM 1710 C CA . LEU A 1 215 ? -16.429 4.753 -0.861 1.00 95.44 215 LEU A CA 1
ATOM 1711 C C . LEU A 1 215 ? -16.146 4.934 0.636 1.00 95.44 215 LEU A C 1
ATOM 1713 O O . LEU A 1 215 ? -16.916 5.595 1.339 1.00 95.44 215 LEU A O 1
ATOM 1717 N N . LEU A 1 216 ? -15.029 4.390 1.127 1.00 92.06 216 LEU A N 1
ATOM 1718 C CA . LEU A 1 216 ? -14.601 4.592 2.512 1.00 92.06 216 LEU A CA 1
ATOM 1719 C C . LEU A 1 216 ? -14.260 6.062 2.786 1.00 92.06 216 LEU A C 1
ATOM 1721 O O . LEU A 1 216 ? -14.675 6.596 3.814 1.00 92.06 216 LEU A O 1
ATOM 1725 N N . THR A 1 217 ? -13.575 6.736 1.861 1.00 93.31 217 THR A N 1
ATOM 1726 C CA . THR A 1 217 ? -13.274 8.172 1.947 1.00 93.31 217 THR A CA 1
ATOM 1727 C C . THR A 1 217 ? -14.558 9.000 2.038 1.00 93.31 217 THR A C 1
ATOM 1729 O O . THR A 1 217 ? -14.683 9.841 2.931 1.00 93.31 217 THR A O 1
ATOM 1732 N N . PHE A 1 218 ? -15.557 8.727 1.192 1.00 93.44 218 PHE A N 1
ATOM 1733 C CA . PHE A 1 218 ? -16.856 9.407 1.257 1.00 93.44 218 PHE A CA 1
ATOM 1734 C C . PHE A 1 218 ? -17.582 9.167 2.581 1.00 93.44 218 PHE A C 1
ATOM 1736 O O . PHE A 1 218 ? -18.110 10.111 3.176 1.00 93.44 218 PHE A O 1
ATOM 1743 N N . LYS A 1 219 ? -17.584 7.923 3.076 1.00 91.44 219 LYS A N 1
ATOM 1744 C CA . LYS A 1 219 ? -18.187 7.585 4.372 1.00 91.44 219 LYS A CA 1
ATOM 1745 C C . LYS A 1 219 ? -17.570 8.414 5.504 1.00 91.44 219 LYS A C 1
ATOM 1747 O O . LYS A 1 219 ? -18.306 8.986 6.305 1.00 91.44 219 LYS A O 1
ATOM 1752 N N . VAL A 1 220 ? -16.243 8.520 5.533 1.00 89.38 220 VAL A N 1
ATOM 1753 C CA . VAL A 1 220 ? -15.498 9.277 6.551 1.00 89.38 220 VAL A CA 1
ATOM 1754 C C . VAL A 1 220 ? -15.815 10.773 6.490 1.00 89.38 220 VAL A C 1
ATOM 1756 O O . VAL A 1 220 ? -16.060 11.393 7.525 1.00 89.38 220 VAL A O 1
ATOM 1759 N N . TRP A 1 221 ? -15.871 11.362 5.292 1.00 90.56 221 TRP A N 1
ATOM 1760 C CA . TRP A 1 221 ? -16.261 12.768 5.131 1.00 90.56 221 TRP A CA 1
ATOM 1761 C C . TRP A 1 221 ? -17.692 13.039 5.599 1.00 90.56 221 TRP A C 1
ATOM 1763 O O . TRP A 1 221 ? -17.948 14.059 6.245 1.00 90.56 221 TRP A O 1
ATOM 1773 N N . ARG A 1 222 ? -18.619 12.114 5.328 1.00 89.38 222 ARG A N 1
ATOM 1774 C CA . ARG A 1 222 ? -20.001 12.209 5.811 1.00 89.38 222 ARG A CA 1
ATOM 1775 C C . ARG A 1 222 ? -20.062 12.199 7.339 1.00 89.38 222 ARG A C 1
ATOM 1777 O O . ARG A 1 222 ? -20.730 13.047 7.922 1.00 89.38 222 ARG A O 1
ATOM 1784 N N . GLU A 1 223 ? -19.348 11.281 7.988 1.00 86.62 223 GLU A N 1
ATOM 1785 C CA . GLU A 1 223 ? -19.275 11.209 9.455 1.00 86.62 223 GLU A CA 1
ATOM 1786 C C . GLU A 1 223 ? -18.657 12.478 10.059 1.00 86.62 223 GLU A C 1
ATOM 1788 O O . GLU A 1 223 ? -19.190 13.028 11.024 1.00 86.62 223 GLU A O 1
ATOM 1793 N N . HIS A 1 224 ? -17.597 13.012 9.445 1.00 85.31 224 HIS A N 1
ATOM 1794 C CA . HIS A 1 224 ? -17.006 14.286 9.856 1.00 85.31 224 HIS A CA 1
ATOM 1795 C C . HIS A 1 224 ? -18.004 15.456 9.762 1.00 85.31 224 HIS A C 1
ATOM 1797 O O . HIS A 1 224 ? -18.087 16.269 10.686 1.00 85.31 224 HIS A O 1
ATOM 1803 N N . SER A 1 225 ? -18.783 15.535 8.678 1.00 84.31 225 SER A N 1
ATOM 1804 C CA . SER A 1 225 ? -19.803 16.575 8.492 1.00 84.31 225 SER A CA 1
ATOM 1805 C C . SER A 1 225 ? -20.903 16.507 9.559 1.00 84.31 225 SER A C 1
ATOM 1807 O O . SER A 1 225 ? -21.259 17.534 10.139 1.00 84.31 225 SER A O 1
ATOM 1809 N N . ILE A 1 226 ? -21.386 15.301 9.880 1.00 83.62 226 ILE A N 1
ATOM 1810 C CA . ILE A 1 226 ? -22.401 15.088 10.923 1.00 83.62 226 ILE A CA 1
ATOM 1811 C C . ILE A 1 226 ? -21.877 15.546 12.287 1.00 83.62 226 ILE A C 1
ATOM 1813 O O . ILE A 1 226 ? -22.553 16.320 12.966 1.00 83.62 226 ILE A O 1
ATOM 1817 N N . LEU A 1 227 ? -20.661 15.130 12.662 1.00 78.19 227 LEU A N 1
ATOM 1818 C CA . LEU A 1 227 ? -20.044 15.526 13.930 1.00 78.19 227 LEU A CA 1
ATOM 1819 C C . LEU A 1 227 ? -19.890 17.046 14.020 1.00 78.19 227 LEU A C 1
ATOM 1821 O O . LEU A 1 227 ? -20.296 17.649 15.010 1.00 78.19 227 LEU A O 1
ATOM 1825 N N . LYS A 1 228 ? -19.381 17.691 12.963 1.00 75.75 228 LYS A N 1
ATOM 1826 C CA . LYS A 1 228 ? -19.239 19.153 12.917 1.00 75.75 228 LYS A CA 1
ATOM 1827 C C . LYS A 1 228 ? -20.578 19.867 13.147 1.00 75.75 228 LYS A C 1
ATOM 1829 O O . LYS A 1 228 ? -20.626 20.843 13.891 1.00 75.75 228 LYS A O 1
ATOM 1834 N N . ASN A 1 229 ? -21.658 19.369 12.545 1.00 74.81 229 ASN A N 1
ATOM 1835 C CA . ASN A 1 229 ? -22.994 19.952 12.686 1.00 74.81 229 ASN A CA 1
ATOM 1836 C C . ASN A 1 229 ? -23.594 19.739 14.086 1.00 74.81 229 ASN A C 1
ATOM 1838 O O . ASN A 1 229 ? -24.306 20.613 14.574 1.00 74.81 229 ASN A O 1
ATOM 1842 N N . GLN A 1 230 ? -23.306 18.613 14.745 1.00 71.38 230 GLN A N 1
ATOM 1843 C CA . GLN A 1 230 ? -23.734 18.359 16.127 1.00 71.38 230 GLN A CA 1
ATOM 1844 C C . GLN A 1 230 ? -22.994 19.257 17.128 1.00 71.38 230 GLN A C 1
ATOM 1846 O O . GLN A 1 230 ? -23.632 19.874 17.978 1.00 71.38 230 GLN A O 1
ATOM 1851 N N . PHE A 1 231 ? -21.674 19.410 16.983 1.00 61.47 231 PHE A N 1
ATOM 1852 C CA . PHE A 1 231 ? -20.896 20.333 17.817 1.00 61.47 231 PHE A CA 1
ATOM 1853 C C . PHE A 1 231 ? -21.306 21.795 17.605 1.00 61.47 231 PHE A C 1
ATOM 1855 O O . PHE A 1 231 ? -21.424 22.535 18.574 1.00 61.47 231 PHE A O 1
ATOM 1862 N N . GLY A 1 232 ? -21.589 22.207 16.364 1.00 61.75 232 GLY A N 1
ATOM 1863 C CA . GLY A 1 232 ? -22.061 23.566 16.075 1.00 61.75 232 GLY A CA 1
ATOM 1864 C C . GLY A 1 232 ? -23.420 23.900 16.701 1.00 61.75 232 GLY A C 1
ATOM 1865 O O . GLY A 1 232 ? -23.651 25.050 17.056 1.00 61.75 232 GLY A O 1
ATOM 1866 N N . LYS A 1 233 ? -24.304 22.906 16.878 1.00 58.69 233 LYS A N 1
ATOM 1867 C CA . LYS A 1 233 ? -25.612 23.094 17.527 1.00 58.69 233 LYS A CA 1
ATOM 1868 C C . LYS A 1 233 ? -25.518 23.196 19.051 1.00 58.69 233 LYS A C 1
ATOM 1870 O O . LYS A 1 233 ? -26.207 24.028 19.619 1.00 58.69 233 LYS A O 1
ATOM 1875 N N . ASN A 1 234 ? -24.645 22.416 19.689 1.00 55.66 234 ASN A N 1
ATOM 1876 C CA . ASN A 1 234 ? -24.488 22.422 21.152 1.00 55.66 234 ASN A CA 1
ATOM 1877 C C . ASN A 1 234 ? -23.747 23.657 21.699 1.00 55.66 234 ASN A C 1
ATOM 1879 O O . ASN A 1 234 ? -23.761 23.884 22.899 1.00 55.66 234 ASN A O 1
ATOM 1883 N N . VAL A 1 235 ? -23.067 24.428 20.844 1.00 55.91 235 VAL A N 1
ATOM 1884 C CA . VAL A 1 235 ? -22.404 25.694 21.227 1.00 55.91 235 VAL A CA 1
ATOM 1885 C C . VAL A 1 235 ? -23.334 26.902 21.027 1.00 55.91 235 VAL A C 1
ATOM 1887 O O . VAL A 1 235 ? -23.062 27.982 21.538 1.00 55.91 235 VAL A O 1
ATOM 1890 N N . ALA A 1 236 ? -24.435 26.729 20.288 1.00 50.09 236 ALA A N 1
ATOM 1891 C CA . ALA A 1 236 ? -25.418 27.775 20.002 1.00 50.09 236 ALA A CA 1
ATOM 1892 C C . ALA A 1 236 ? -26.676 27.706 20.898 1.00 50.09 236 ALA A C 1
ATOM 1894 O O . ALA A 1 236 ? -27.590 28.508 20.705 1.00 50.09 236 ALA A O 1
ATOM 1895 N N . SER A 1 237 ? -26.729 26.751 21.835 1.00 45.03 237 SER A N 1
ATOM 1896 C CA . SER A 1 237 ? -27.768 26.580 22.866 1.00 45.03 237 SER A CA 1
ATOM 1897 C C . SER A 1 237 ? -27.228 26.942 24.239 1.00 45.03 237 SER A C 1
ATOM 1899 O O . SER A 1 237 ? -27.962 27.604 25.000 1.00 45.03 237 SER A O 1
#

InterPro domains:
  IPR010699 Protein of unknown function DUF1275 [PF06912] (1-217)

Secondary structure (DSSP, 8-state):
-HHHHHHHHHHHHHHTTT--TT-HHHHHHHHHHHHHTT--SHHHHHHHHHHHHHHHHHHHHHHHHHHS----SSHHHHHHHHHHHHHHHHHHHHHHHHHHHHTT-S-SS--GGGHHHHHHHHHHHHIIIIISTTTTSSS---GGGHHHHHHHHHHHHHHHH-TTS-HHHHHHHHHHHHHHHHHHHHHHHHHHHHHHHHHHHGGGGGHHHHHHHHHHHHHHHHHHHHHHHHHHHHT--

Sequence (237 aa):
MSFIGGGMEIISFKYLYKALIGYMTSNMIFGINSLAEGDFNFSSFYHILIIVIWMLLGAGHQIIANKYNFHAKSAMHGYAIAMTTSTFILLLFILIGQYMFRHDLLADSPTLSVMPLVTIGLLFMYIQNFIIRNGGTAYPTTTSVVTTVYVLMITRLAGSFNRNKTALERRASLSEGTHYVMVLIHFFAGAYITIKLSEYYQFDSLYLVFFVLLLLTFKVWREHSILKNQFGKNVAS

Radius of gyration: 20.19 Å; chains: 1; bounding box: 56×48×58 Å

pLDDT: mean 86.55, std 10.7, range [45.03, 98.19]